Protein AF-A0AAC8UUX1-F1 (afdb_monomer_lite)

Sequence (222 aa):
MKQFNVQRTGADFVPLLPWSTDPHASVHALAAGGVDLLLLDEENDLMKIVPQRTLEDLMPRLESSVYGRLFDQVATLIPQASQELLADWYLAIDLAQTSHVNVVTTAANLVALAVLRLKGVPVTANKVQGVASQAQCWLLQAQLTEHQLFLPTGKELLRRLFTHLLDQHTAWDTYTPDHCSPHAGRLAQDVYALTCGNLMAVQLPAAWSLVRVAALENHLLR

Organism: NCBI:txid637971

Structure (mmCIF, N/CA/C/O backbone):
data_AF-A0AAC8UUX1-F1
#
_entry.id   AF-A0AAC8UUX1-F1
#
loop_
_atom_site.group_PDB
_atom_site.id
_atom_site.type_symbol
_atom_site.label_atom_id
_atom_site.label_alt_id
_atom_site.label_comp_id
_atom_site.label_asym_id
_atom_site.label_entity_id
_atom_site.label_seq_id
_atom_site.pdbx_PDB_ins_code
_atom_site.Cartn_x
_atom_site.Cartn_y
_atom_site.Cartn_z
_atom_site.occupancy
_atom_site.B_iso_or_equiv
_atom_site.auth_seq_id
_atom_site.auth_comp_id
_atom_site.auth_asym_id
_atom_site.auth_atom_id
_atom_site.pdbx_PDB_model_num
ATOM 1 N N . MET A 1 1 ? 1.260 -8.808 21.395 1.00 88.56 1 MET A N 1
ATOM 2 C CA . MET A 1 1 ? 0.174 -9.364 20.550 1.00 88.56 1 MET A CA 1
ATOM 3 C C . MET A 1 1 ? -0.757 -8.225 20.145 1.00 88.56 1 MET A C 1
ATOM 5 O O . MET A 1 1 ? -0.948 -7.323 20.952 1.00 88.56 1 MET A O 1
ATOM 9 N N . LYS A 1 2 ? -1.309 -8.232 18.921 1.00 92.69 2 LYS A N 1
ATOM 10 C CA . LYS A 1 2 ? -2.268 -7.207 18.465 1.00 92.69 2 LYS A CA 1
ATOM 11 C C . LYS A 1 2 ? -3.706 -7.687 18.658 1.00 92.69 2 LYS A C 1
ATOM 13 O O . LYS A 1 2 ? -4.003 -8.843 18.362 1.00 92.69 2 LYS A O 1
ATOM 18 N N . GLN A 1 3 ? -4.575 -6.799 19.126 1.00 95.12 3 GLN A N 1
ATOM 19 C CA . GLN A 1 3 ? -6.012 -7.012 19.250 1.00 95.12 3 GLN A CA 1
ATOM 20 C C . GLN A 1 3 ? -6.774 -5.834 18.631 1.00 95.12 3 GLN A C 1
ATOM 22 O O . GLN A 1 3 ? -6.316 -4.689 18.646 1.00 95.12 3 GLN A O 1
ATOM 27 N N . PHE A 1 4 ? -7.955 -6.124 18.098 1.00 95.56 4 PHE A N 1
ATOM 28 C CA . PHE A 1 4 ? -8.775 -5.207 17.322 1.00 95.56 4 PHE A CA 1
ATOM 29 C C . PHE A 1 4 ? -10.163 -5.075 17.935 1.00 95.56 4 PHE A C 1
ATOM 31 O O . PHE A 1 4 ? -10.734 -6.043 18.444 1.00 95.56 4 PHE A O 1
ATOM 38 N N . ASN A 1 5 ? -10.710 -3.871 17.841 1.00 96.94 5 ASN A N 1
ATOM 39 C CA . ASN A 1 5 ? -12.091 -3.553 18.167 1.00 96.94 5 ASN A CA 1
ATOM 40 C C . ASN A 1 5 ? -12.518 -2.325 17.349 1.00 96.94 5 ASN A C 1
ATOM 42 O O . ASN A 1 5 ? -11.722 -1.768 16.595 1.00 96.94 5 ASN A O 1
ATOM 46 N N . VAL A 1 6 ? -13.755 -1.868 17.497 1.00 97.44 6 VAL A N 1
ATOM 47 C CA . VAL A 1 6 ? -14.236 -0.630 16.881 1.00 97.44 6 VAL A CA 1
ATOM 48 C C . VAL A 1 6 ? -15.036 0.187 17.882 1.00 97.44 6 VAL A C 1
ATOM 50 O O . VAL A 1 6 ? -15.591 -0.351 18.838 1.00 97.44 6 VAL A O 1
ATOM 53 N N . GLN A 1 7 ? -15.131 1.486 17.640 1.00 97.25 7 GLN A N 1
ATOM 54 C CA . GLN A 1 7 ? -15.988 2.396 18.395 1.00 97.25 7 GLN A CA 1
ATOM 55 C C . GLN A 1 7 ? -16.778 3.299 17.458 1.00 97.25 7 GLN A C 1
ATOM 57 O O . GLN A 1 7 ? -16.394 3.456 16.306 1.00 97.25 7 GLN A O 1
ATOM 62 N N . ARG A 1 8 ? -17.836 3.960 17.939 1.00 97.06 8 ARG A N 1
ATOM 63 C CA . ARG A 1 8 ? -18.475 5.032 17.154 1.00 97.06 8 ARG A CA 1
ATOM 64 C C . ARG A 1 8 ? -17.468 6.146 16.880 1.00 97.06 8 ARG A C 1
ATOM 66 O O . ARG A 1 8 ? -16.701 6.503 17.774 1.00 97.06 8 ARG A O 1
ATOM 73 N N . THR A 1 9 ? -17.494 6.705 15.673 1.00 95.19 9 THR A N 1
ATOM 74 C CA . THR A 1 9 ? -16.575 7.788 15.312 1.00 95.19 9 THR A CA 1
ATOM 75 C C . THR A 1 9 ? -16.698 8.969 16.276 1.00 95.19 9 THR A C 1
ATOM 77 O O . THR A 1 9 ? -17.805 9.415 16.585 1.00 95.19 9 THR A O 1
ATOM 80 N N . GLY A 1 10 ? -15.554 9.459 16.762 1.00 92.75 10 GLY A N 1
ATOM 81 C CA . GLY A 1 10 ? -15.480 10.577 17.711 1.00 92.75 10 GLY A CA 1
ATOM 82 C C . GLY A 1 10 ? -15.811 10.230 19.169 1.00 92.75 10 GLY A C 1
ATOM 83 O O . GLY A 1 10 ? -15.858 11.132 20.003 1.00 92.75 10 GLY A O 1
ATOM 84 N N . ALA A 1 11 ? -16.040 8.954 19.493 1.00 94.62 11 ALA A N 1
ATOM 85 C CA . ALA A 1 11 ? -16.163 8.506 20.878 1.00 94.62 11 ALA A CA 1
ATOM 86 C C . ALA A 1 11 ? -14.799 8.471 21.594 1.00 94.62 11 ALA A C 1
ATOM 88 O O . ALA A 1 11 ? -13.743 8.396 20.961 1.00 94.62 11 ALA A O 1
ATOM 89 N N . ASP A 1 12 ? -14.836 8.483 22.927 1.00 92.06 12 ASP A N 1
ATOM 90 C CA . ASP A 1 12 ? -13.651 8.422 23.788 1.00 92.06 12 ASP A CA 1
ATOM 91 C C . ASP A 1 12 ? -13.424 6.990 24.298 1.00 92.06 12 ASP A C 1
ATOM 93 O O . ASP A 1 12 ? -13.831 6.632 25.401 1.00 92.06 12 ASP A O 1
ATOM 97 N N . PHE A 1 13 ? -12.853 6.139 23.441 1.00 91.88 13 PHE A N 1
ATOM 98 C CA . PHE A 1 13 ? -12.504 4.742 23.737 1.00 91.88 13 PHE A CA 1
ATOM 99 C C . PHE A 1 13 ? -13.669 3.892 24.272 1.00 91.88 13 PHE A C 1
ATOM 101 O O . PHE A 1 13 ? -13.581 3.269 25.329 1.00 91.88 13 PHE A O 1
ATOM 108 N N . VAL A 1 14 ? -14.762 3.810 23.507 1.00 95.38 14 VAL A N 1
ATOM 109 C CA . VAL A 1 14 ? -15.930 2.974 23.849 1.00 95.38 14 VAL A CA 1
ATOM 110 C C . VAL A 1 14 ? -16.035 1.792 22.878 1.00 95.38 14 VAL A C 1
ATOM 112 O O . VAL A 1 14 ? -16.592 1.958 21.788 1.00 95.38 14 VAL A O 1
ATOM 115 N N . PRO A 1 15 ? -15.517 0.599 23.233 1.00 96.00 15 PRO A N 1
ATOM 116 C CA . PRO A 1 15 ? -15.519 -0.547 22.334 1.00 96.00 15 PRO A CA 1
ATOM 117 C C . PRO A 1 15 ? -16.937 -1.082 22.100 1.00 96.00 15 PRO A C 1
ATOM 119 O O . PRO A 1 15 ? -17.740 -1.169 23.029 1.00 96.00 15 PRO A O 1
ATOM 122 N N . LEU A 1 16 ? -17.245 -1.452 20.857 1.00 96.38 16 LEU A N 1
ATOM 123 C CA . LEU A 1 16 ? -18.557 -1.974 20.448 1.00 96.38 16 LEU A CA 1
ATOM 124 C C . LEU A 1 16 ? -18.577 -3.496 20.286 1.00 96.38 16 LEU A C 1
ATOM 126 O O . LEU A 1 16 ? -19.648 -4.100 20.319 1.00 96.38 16 LEU A O 1
ATOM 130 N N . LEU A 1 17 ? -17.412 -4.108 20.087 1.00 94.62 17 LEU A N 1
ATOM 131 C CA . LEU A 1 17 ? -17.236 -5.549 19.934 1.00 94.62 17 LEU A CA 1
ATOM 132 C C . LEU A 1 17 ? -16.434 -6.105 21.126 1.00 94.62 17 LEU A C 1
ATOM 134 O O . LEU A 1 17 ? -15.915 -5.339 21.941 1.00 94.62 17 LEU A O 1
ATOM 138 N N . PRO A 1 18 ? -16.297 -7.430 21.270 1.00 94.62 18 PRO A N 1
ATOM 139 C CA . PRO A 1 18 ? -15.231 -8.014 22.075 1.00 94.62 18 PRO A CA 1
ATOM 140 C C . PRO A 1 18 ? -13.867 -7.734 21.432 1.00 94.62 18 PRO A C 1
ATOM 142 O O . PRO A 1 18 ? -13.738 -7.783 20.209 1.00 94.62 18 PRO A O 1
ATOM 145 N N . TRP A 1 19 ? -12.841 -7.472 22.244 1.00 95.56 19 TRP A N 1
ATOM 146 C CA . TRP A 1 19 ? -11.467 -7.434 21.742 1.00 95.56 19 TRP A CA 1
ATOM 147 C C . TRP A 1 19 ? -11.087 -8.796 21.158 1.00 95.56 19 TRP A C 1
ATOM 149 O O . TRP A 1 19 ? -11.358 -9.834 21.764 1.00 95.56 19 TRP A O 1
ATOM 159 N N . SER A 1 20 ? -10.480 -8.786 19.975 1.00 95.12 20 SER A N 1
ATOM 160 C CA . SER A 1 20 ? -10.173 -10.001 19.222 1.00 95.12 20 SER A CA 1
ATOM 161 C C . SER A 1 20 ? -8.822 -9.893 18.528 1.00 95.12 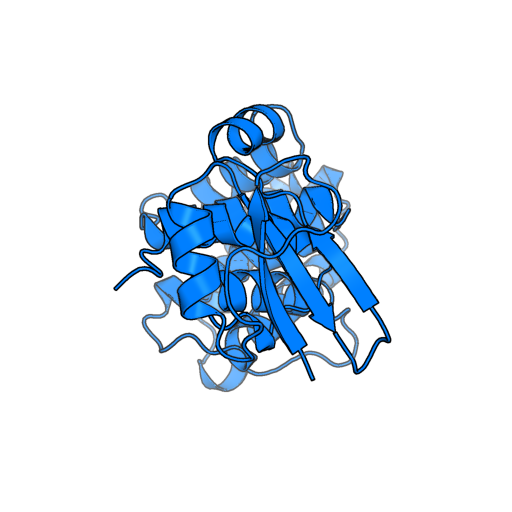20 SER A C 1
ATOM 163 O O . SER A 1 20 ? -8.473 -8.838 18.005 1.00 95.12 20 SER A O 1
ATOM 165 N N . THR A 1 21 ? -8.066 -10.987 18.483 1.00 93.50 21 THR A N 1
ATOM 166 C CA . THR A 1 21 ? -6.869 -11.111 17.632 1.00 93.50 21 THR A CA 1
ATOM 167 C C . THR A 1 21 ? -7.229 -11.378 16.170 1.00 93.50 21 THR A C 1
ATOM 169 O O . THR A 1 21 ? -6.412 -11.139 15.283 1.00 93.50 21 THR A O 1
ATOM 172 N N . ASP A 1 22 ? -8.455 -11.838 15.913 1.00 91.75 22 ASP A N 1
ATOM 173 C CA . ASP A 1 22 ? -9.044 -11.926 14.583 1.00 91.75 22 ASP A CA 1
ATOM 174 C C . ASP A 1 22 ? -9.650 -10.560 14.193 1.00 91.75 22 ASP A C 1
ATOM 176 O O . ASP A 1 22 ? -10.603 -10.108 14.848 1.00 91.75 22 ASP A O 1
ATOM 180 N N . PRO A 1 23 ? -9.127 -9.890 13.146 1.00 90.69 23 PRO A N 1
ATOM 181 C CA . PRO A 1 23 ? -9.614 -8.589 12.715 1.00 90.69 23 PRO A CA 1
ATOM 182 C C . PRO A 1 23 ? -10.951 -8.629 11.961 1.00 90.69 23 PRO A C 1
ATOM 184 O O . PRO A 1 23 ? -11.536 -7.562 11.774 1.00 90.69 23 PRO A O 1
ATOM 187 N N . HIS A 1 24 ? -11.452 -9.789 11.515 1.00 90.62 24 HIS A N 1
ATOM 188 C CA . HIS A 1 24 ? -12.565 -9.867 10.558 1.00 90.62 24 HIS A CA 1
ATOM 189 C C . HIS A 1 24 ? -13.835 -9.144 11.029 1.00 90.62 24 HIS A C 1
ATOM 191 O O . HIS A 1 24 ? -14.418 -8.363 10.273 1.00 90.62 24 HIS A O 1
ATOM 197 N N . ALA A 1 25 ? -14.237 -9.330 12.290 1.00 92.12 25 ALA A N 1
ATOM 198 C CA . ALA A 1 25 ? -15.417 -8.660 12.842 1.00 92.12 25 ALA A CA 1
ATOM 199 C C . ALA A 1 25 ? -15.263 -7.126 12.854 1.00 92.12 25 ALA A C 1
ATOM 201 O O . ALA A 1 25 ? -16.189 -6.397 12.493 1.00 92.12 25 ALA A O 1
ATOM 202 N N . SER A 1 26 ? -14.071 -6.639 13.212 1.00 94.12 26 SER A N 1
ATOM 203 C CA . SER A 1 26 ? -13.749 -5.211 13.200 1.00 94.12 26 SER A CA 1
ATOM 204 C C . SER A 1 26 ? -13.720 -4.662 11.774 1.00 94.12 26 SER A C 1
ATOM 206 O O . SER A 1 26 ? -14.327 -3.630 11.515 1.00 94.12 26 SER A O 1
ATOM 208 N N . VAL A 1 27 ? -13.100 -5.369 10.823 1.00 92.69 27 VAL A N 1
ATOM 209 C CA . VAL A 1 27 ? -13.067 -4.982 9.399 1.00 92.69 27 VAL A CA 1
ATOM 210 C C . VAL A 1 27 ? -14.478 -4.870 8.821 1.00 92.69 27 VAL A C 1
ATOM 212 O O . VAL A 1 27 ? -14.791 -3.875 8.168 1.00 92.69 27 VAL A O 1
ATOM 215 N N . HIS A 1 28 ? -15.351 -5.837 9.111 1.00 92.19 28 HIS A N 1
ATOM 216 C CA . HIS A 1 28 ? -16.743 -5.800 8.666 1.00 92.19 28 HIS A CA 1
ATOM 217 C C . HIS A 1 28 ? -17.491 -4.581 9.229 1.00 92.19 28 HIS A C 1
ATOM 219 O O . HIS A 1 28 ? -18.219 -3.901 8.505 1.00 92.19 28 HIS A O 1
ATOM 225 N N . ALA A 1 29 ? -17.288 -4.260 10.510 1.00 93.31 29 ALA A N 1
ATOM 226 C CA . ALA A 1 29 ? -17.879 -3.069 11.114 1.00 93.31 29 ALA A CA 1
ATOM 227 C C . ALA A 1 29 ? -17.332 -1.767 10.496 1.00 93.31 29 ALA A C 1
ATOM 229 O O . ALA A 1 29 ? -18.106 -0.854 10.215 1.00 93.31 29 ALA A O 1
ATOM 230 N N . LEU A 1 30 ? -16.025 -1.690 10.218 1.00 94.00 30 LEU A N 1
ATOM 231 C CA . LEU A 1 30 ? -15.405 -0.531 9.562 1.00 94.00 30 LEU A CA 1
ATOM 232 C C . LEU A 1 30 ? -15.956 -0.308 8.150 1.00 94.00 30 LEU A C 1
ATOM 234 O O . LEU A 1 30 ? -16.206 0.836 7.770 1.00 94.00 30 LEU A O 1
ATOM 238 N N . ALA A 1 31 ? -16.182 -1.381 7.388 1.00 91.56 31 ALA A N 1
ATOM 239 C CA . ALA A 1 31 ? -16.755 -1.301 6.047 1.00 91.56 31 ALA A CA 1
ATOM 240 C C . ALA A 1 31 ? -18.192 -0.749 6.050 1.00 91.56 31 ALA A C 1
ATOM 242 O O . ALA A 1 31 ? -18.548 0.022 5.160 1.00 91.56 31 ALA A O 1
ATOM 243 N N . ALA A 1 32 ? -18.991 -1.074 7.074 1.00 90.50 32 ALA A N 1
ATOM 244 C CA . ALA A 1 32 ? -20.333 -0.511 7.254 1.00 90.50 32 ALA A CA 1
ATOM 245 C C . ALA A 1 32 ? -20.319 1.005 7.553 1.00 90.50 32 ALA A C 1
ATOM 247 O O . ALA A 1 32 ? -21.300 1.698 7.282 1.00 90.50 32 ALA A O 1
ATOM 248 N N . GLY A 1 33 ? -19.197 1.533 8.053 1.00 91.50 33 GLY A N 1
ATOM 249 C CA . GLY A 1 33 ? -18.975 2.958 8.292 1.00 91.50 33 GLY A CA 1
ATOM 250 C C . GLY A 1 33 ? -19.484 3.468 9.646 1.00 91.50 33 GLY A C 1
ATOM 251 O O . GLY A 1 33 ? -20.109 2.754 10.425 1.00 91.50 33 GLY A O 1
ATOM 252 N N . GLY A 1 34 ? -19.175 4.738 9.944 1.00 92.88 34 GLY A N 1
ATOM 253 C CA . GLY A 1 34 ? -19.571 5.410 11.194 1.00 92.88 34 GLY A CA 1
ATOM 254 C C . GLY A 1 34 ? -18.812 4.955 12.448 1.00 92.88 34 GLY A C 1
ATOM 255 O O . GLY A 1 34 ? -19.234 5.261 13.568 1.00 92.88 34 GLY A O 1
ATOM 256 N N . VAL A 1 35 ? -17.716 4.216 12.265 1.00 96.31 35 VAL A N 1
ATOM 257 C CA . VAL A 1 35 ? -16.881 3.690 13.344 1.00 96.31 35 VAL A CA 1
ATOM 258 C C . VAL A 1 35 ? -15.393 3.933 13.089 1.00 96.31 35 VAL A C 1
ATOM 260 O O . VAL A 1 35 ? -14.945 3.958 11.941 1.00 96.31 35 VAL A O 1
ATOM 263 N N . ASP A 1 36 ? -14.631 4.068 14.173 1.00 97.06 36 ASP A N 1
ATOM 264 C CA . ASP A 1 36 ? -13.169 4.125 14.175 1.00 97.06 36 ASP A CA 1
ATOM 265 C C . ASP A 1 36 ? -12.594 2.787 14.652 1.00 97.06 36 ASP A C 1
ATOM 267 O O . ASP A 1 36 ? -13.204 2.091 15.470 1.00 97.06 36 ASP A O 1
ATOM 271 N N . LEU A 1 37 ? -11.401 2.438 14.170 1.00 96.94 37 LEU A N 1
ATOM 272 C CA . LEU A 1 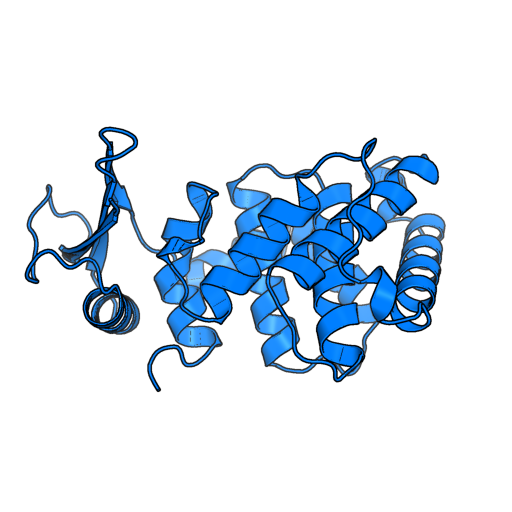37 ? -10.686 1.247 14.625 1.00 96.94 37 LEU A CA 1
ATOM 273 C C . LEU A 1 37 ? -10.080 1.523 16.003 1.00 96.94 37 LEU A C 1
ATOM 275 O O . LEU A 1 37 ? -9.411 2.532 16.204 1.00 96.94 37 LEU A O 1
ATOM 279 N N . LEU A 1 38 ? -10.249 0.596 16.933 1.00 96.94 38 LEU A N 1
ATOM 280 C CA . LEU A 1 38 ? -9.464 0.536 18.156 1.00 96.94 38 LEU A CA 1
ATOM 281 C C . LEU A 1 38 ? -8.372 -0.516 17.970 1.00 96.94 38 LEU A C 1
ATOM 283 O O . LEU A 1 38 ? -8.660 -1.671 17.649 1.00 96.94 38 LEU A O 1
ATOM 287 N N . LEU A 1 39 ? -7.121 -0.109 18.168 1.00 95.56 39 LEU A N 1
ATOM 288 C CA . LEU A 1 39 ? -5.968 -1.000 18.118 1.00 95.56 39 LEU A CA 1
ATOM 289 C C . LEU A 1 39 ? -5.335 -1.082 19.501 1.00 95.56 39 LEU A C 1
ATOM 291 O O . LEU A 1 39 ? -4.950 -0.055 20.064 1.00 95.56 39 LEU A O 1
ATOM 295 N N . LEU A 1 40 ? -5.184 -2.306 19.992 1.00 94.62 40 LEU A N 1
ATOM 296 C CA . LEU A 1 40 ? -4.311 -2.641 21.105 1.00 94.62 40 LEU A CA 1
ATOM 297 C C . LEU A 1 40 ? -3.117 -3.411 20.542 1.00 94.62 40 LEU A C 1
ATOM 299 O O . LEU A 1 40 ? -3.288 -4.450 19.912 1.00 94.62 40 LEU A O 1
ATOM 303 N N . ASP A 1 41 ? -1.916 -2.906 20.762 1.00 91.94 41 ASP A N 1
ATOM 304 C CA . ASP A 1 41 ? -0.662 -3.559 20.421 1.00 91.94 41 ASP A CA 1
ATOM 305 C C . ASP A 1 41 ? 0.184 -3.685 21.688 1.00 91.94 41 ASP A C 1
ATOM 307 O O . ASP A 1 41 ? 0.893 -2.764 22.086 1.00 91.94 41 ASP A O 1
ATOM 311 N N . GLU A 1 42 ? 0.077 -4.844 22.336 1.00 89.81 42 GLU A N 1
ATOM 312 C CA . GLU A 1 42 ? 0.759 -5.125 23.604 1.00 89.81 42 GLU A CA 1
ATOM 313 C C . GLU A 1 42 ? 2.284 -5.173 23.455 1.00 89.81 42 GLU A C 1
ATOM 315 O O . GLU A 1 42 ? 2.998 -4.966 24.427 1.00 89.81 42 GLU A O 1
ATOM 320 N N . GLU A 1 43 ? 2.798 -5.477 22.258 1.00 89.06 43 GLU A N 1
ATOM 321 C CA . GLU A 1 43 ? 4.248 -5.557 22.040 1.00 89.06 43 GLU A CA 1
ATOM 322 C C . GLU A 1 43 ? 4.894 -4.170 22.113 1.00 89.06 43 GLU A C 1
ATOM 324 O O . GLU A 1 43 ? 6.012 -4.024 22.601 1.00 89.06 43 GLU A O 1
ATOM 329 N N . ASN A 1 44 ? 4.152 -3.153 21.677 1.00 85.94 44 ASN A N 1
ATOM 330 C CA . ASN A 1 44 ? 4.584 -1.761 21.659 1.00 85.94 44 ASN A CA 1
ATOM 331 C C . ASN A 1 44 ? 3.943 -0.916 22.774 1.00 85.94 44 ASN A C 1
ATOM 333 O O . ASN A 1 44 ? 4.052 0.307 22.724 1.00 85.94 44 ASN A O 1
ATOM 337 N N . ASP A 1 45 ? 3.256 -1.551 23.736 1.00 89.00 45 ASP A N 1
ATOM 338 C CA . ASP A 1 45 ? 2.475 -0.898 24.801 1.00 89.00 45 ASP A CA 1
ATOM 339 C C . ASP A 1 45 ? 1.568 0.234 24.272 1.00 89.00 45 ASP A C 1
ATOM 341 O O . ASP A 1 45 ? 1.513 1.348 24.794 1.00 89.00 45 ASP A O 1
ATOM 345 N N . LEU A 1 46 ? 0.891 -0.032 23.151 1.00 89.88 46 LEU A N 1
ATOM 346 C CA . LEU A 1 46 ? 0.131 0.966 22.408 1.00 89.88 46 LEU A CA 1
ATOM 347 C C . LEU A 1 46 ? -1.358 0.632 22.430 1.00 89.88 46 LEU A C 1
ATOM 349 O O . LEU A 1 46 ? -1.784 -0.403 21.927 1.00 89.88 46 LEU A O 1
ATOM 353 N N . MET A 1 47 ? -2.171 1.571 22.904 1.00 93.12 47 MET A N 1
ATOM 354 C CA . MET A 1 47 ? -3.618 1.557 22.714 1.00 93.12 47 MET A CA 1
ATOM 355 C C . MET A 1 47 ? -4.031 2.849 22.012 1.00 93.12 47 MET A C 1
ATOM 357 O O . MET A 1 47 ? -3.755 3.942 22.504 1.00 93.12 47 MET A O 1
ATOM 361 N N . LYS A 1 48 ? -4.659 2.746 20.837 1.00 94.94 48 LYS A N 1
ATOM 362 C CA . LYS A 1 48 ? -5.024 3.920 20.031 1.00 94.94 48 LYS A CA 1
ATOM 363 C C . LYS A 1 48 ? -6.393 3.795 19.372 1.00 94.94 48 LYS A C 1
ATOM 365 O O . LYS A 1 48 ? -6.773 2.727 18.892 1.00 94.94 48 LYS A O 1
ATOM 370 N N . ILE A 1 49 ? -7.075 4.933 19.275 1.00 96.56 49 ILE A N 1
ATOM 371 C CA . ILE A 1 49 ? -8.155 5.149 18.314 1.00 96.56 49 ILE A CA 1
ATOM 372 C C . ILE A 1 49 ? -7.504 5.487 16.974 1.00 96.56 49 ILE A C 1
ATOM 374 O O . ILE A 1 49 ? -6.633 6.355 16.891 1.00 96.56 49 ILE A O 1
ATOM 378 N N . VAL A 1 50 ? -7.924 4.804 15.918 1.00 95.62 50 VAL A N 1
ATOM 379 C CA . VAL A 1 50 ? -7.482 5.030 14.547 1.00 95.62 50 VAL A CA 1
ATOM 380 C C . VAL A 1 50 ? -8.690 5.434 13.704 1.00 95.62 50 VAL A C 1
ATOM 382 O O . VAL A 1 50 ? -9.428 4.560 13.225 1.00 95.62 50 VAL A O 1
ATOM 385 N N . PRO A 1 51 ? -8.884 6.748 13.489 1.00 94.94 51 PRO A N 1
ATOM 386 C CA . PRO A 1 51 ? -9.900 7.244 12.575 1.00 94.94 51 PRO A CA 1
ATOM 387 C C . PRO A 1 51 ? -9.731 6.625 11.190 1.00 94.94 51 PRO A C 1
ATOM 389 O O . PRO A 1 51 ? -8.611 6.529 10.675 1.00 94.94 51 PRO A O 1
ATOM 392 N N . GLN A 1 52 ? -10.840 6.190 10.600 1.00 93.69 52 GLN A N 1
ATOM 393 C CA . GLN A 1 52 ? -10.828 5.586 9.271 1.00 93.69 52 GLN A CA 1
ATOM 394 C C . GLN A 1 52 ? -11.048 6.634 8.189 1.00 93.69 52 GLN A C 1
ATOM 396 O O . GLN A 1 52 ? -11.928 7.486 8.301 1.00 93.69 52 GLN A O 1
ATOM 401 N N . ARG A 1 53 ? -10.267 6.535 7.115 1.00 90.44 53 ARG A N 1
ATOM 402 C CA . ARG A 1 53 ? -10.463 7.342 5.911 1.00 90.44 53 ARG A CA 1
ATOM 403 C C . ARG A 1 53 ? -11.639 6.817 5.094 1.00 90.44 53 ARG A C 1
ATOM 405 O O . ARG A 1 53 ? -11.946 5.622 5.113 1.00 90.44 53 ARG A O 1
ATOM 412 N N . THR A 1 54 ? -12.287 7.725 4.377 1.00 87.00 54 THR A N 1
ATOM 413 C CA . THR A 1 54 ? -13.295 7.413 3.359 1.00 87.00 54 THR A CA 1
ATOM 414 C C . THR A 1 54 ? -12.694 7.558 1.965 1.00 87.00 54 THR A C 1
ATOM 416 O O . THR A 1 54 ? -11.706 8.269 1.805 1.00 87.00 54 THR A O 1
ATOM 419 N N . LEU A 1 55 ? -13.274 6.907 0.953 1.00 81.38 55 LEU A N 1
ATOM 420 C CA . LEU A 1 55 ? -12.828 7.077 -0.437 1.00 81.38 55 LEU A CA 1
ATOM 421 C C . LEU A 1 55 ? -12.971 8.538 -0.889 1.00 81.38 55 LEU A C 1
ATOM 423 O O . LEU A 1 55 ? -12.100 9.073 -1.577 1.00 81.38 55 LEU A O 1
ATOM 427 N N . GLU A 1 56 ? -14.026 9.200 -0.420 1.00 82.81 56 GLU A N 1
ATOM 428 C CA . GLU A 1 56 ? -14.327 10.606 -0.663 1.00 82.81 56 GLU A CA 1
ATOM 429 C C . GLU A 1 56 ? -13.246 11.544 -0.100 1.00 82.81 56 GLU A C 1
ATOM 431 O O . GLU A 1 56 ? -12.953 12.571 -0.710 1.00 82.81 56 GLU A O 1
ATOM 436 N N . ASP A 1 57 ? -12.601 11.181 1.016 1.00 81.31 57 ASP A N 1
ATOM 437 C CA . ASP A 1 57 ? -11.471 11.941 1.571 1.00 81.31 57 ASP A CA 1
ATOM 438 C C . ASP A 1 57 ? -10.182 11.763 0.757 1.00 81.31 57 ASP A C 1
ATOM 440 O O . ASP A 1 57 ? -9.290 12.620 0.797 1.00 81.31 57 ASP A O 1
ATOM 444 N N . LEU A 1 58 ? -10.037 10.626 0.070 1.00 76.31 58 LEU A N 1
ATOM 445 C CA . LEU A 1 58 ? -8.799 10.260 -0.614 1.00 76.31 58 LEU A CA 1
ATOM 446 C C . LEU A 1 58 ? -8.676 10.926 -1.982 1.00 76.31 58 LEU A C 1
ATOM 448 O O . LEU A 1 58 ? -7.622 11.481 -2.293 1.00 76.31 58 LEU A O 1
ATOM 452 N N . MET A 1 59 ? -9.742 10.914 -2.785 1.00 73.31 59 MET A N 1
ATOM 453 C CA . MET A 1 59 ? -9.681 11.392 -4.172 1.00 73.31 59 MET A CA 1
ATOM 454 C C . MET A 1 59 ? -9.197 12.850 -4.307 1.00 73.31 59 MET A C 1
ATOM 456 O O . MET A 1 59 ? -8.225 13.078 -5.034 1.00 73.31 59 MET A O 1
ATOM 460 N N . PRO A 1 60 ? -9.741 13.839 -3.565 1.00 76.62 60 PRO A N 1
ATOM 461 C CA . PRO A 1 60 ? -9.331 15.238 -3.722 1.00 76.62 60 PRO A CA 1
ATOM 462 C C . PRO A 1 60 ? -7.865 15.490 -3.336 1.00 76.62 60 PRO A C 1
ATOM 464 O O . PRO A 1 60 ? -7.229 16.422 -3.830 1.00 76.62 60 PRO A O 1
ATOM 467 N N . ARG A 1 61 ? -7.300 14.660 -2.446 1.00 74.94 61 ARG A N 1
ATOM 468 C CA . ARG A 1 61 ? -5.900 14.777 -2.002 1.00 74.94 61 ARG A CA 1
ATOM 469 C C . ARG A 1 61 ? -4.912 14.332 -3.073 1.00 74.94 61 ARG A C 1
ATOM 471 O O . ARG A 1 61 ? -3.753 14.752 -3.033 1.00 74.94 61 ARG A O 1
ATOM 478 N N . LEU A 1 62 ? -5.357 13.496 -4.006 1.00 74.94 62 LEU A N 1
ATOM 479 C CA . LEU A 1 62 ? -4.532 12.949 -5.072 1.00 74.94 62 LEU A CA 1
ATOM 480 C C . LEU A 1 62 ? -4.541 13.841 -6.313 1.00 74.94 62 LEU A C 1
ATOM 482 O O . LEU A 1 62 ? -3.474 14.075 -6.873 1.00 74.94 62 LEU A O 1
ATOM 486 N N . GLU A 1 63 ? -5.689 14.412 -6.686 1.00 75.62 63 GLU A N 1
ATOM 487 C CA . GLU A 1 63 ? -5.875 15.168 -7.940 1.00 75.62 63 GLU A CA 1
ATOM 488 C C . GLU A 1 63 ? -4.863 16.307 -8.168 1.00 75.62 63 GLU A C 1
ATOM 490 O O . GLU A 1 63 ? -4.491 16.590 -9.305 1.00 75.62 63 GLU A O 1
ATOM 495 N N . SER A 1 64 ? -4.374 16.951 -7.104 1.00 75.31 64 SER A N 1
ATOM 496 C CA . SER A 1 64 ? -3.412 18.063 -7.199 1.00 75.31 64 SER A CA 1
ATOM 497 C C . SER A 1 64 ? -2.030 17.759 -6.610 1.00 75.31 64 SER A C 1
ATOM 499 O O . SER A 1 64 ? -1.176 18.649 -6.540 1.00 75.31 64 SER A O 1
ATOM 501 N N . SER A 1 65 ? -1.769 16.516 -6.193 1.00 87.50 65 SER A N 1
ATOM 502 C CA . SER A 1 65 ? -0.512 16.158 -5.534 1.00 87.50 65 SER A CA 1
ATOM 503 C C . SER A 1 65 ? 0.543 15.610 -6.495 1.00 87.50 65 SER A C 1
ATOM 505 O O . SER A 1 65 ? 0.270 15.117 -7.592 1.00 87.50 65 SER A O 1
ATOM 507 N N . VAL A 1 66 ? 1.801 15.659 -6.048 1.00 90.75 66 VAL A N 1
ATOM 508 C CA . VAL A 1 66 ? 2.926 15.016 -6.744 1.00 90.75 66 VAL A CA 1
ATOM 509 C C . VAL A 1 66 ? 2.720 13.500 -6.885 1.00 90.75 66 VAL A C 1
ATOM 511 O O . VAL A 1 66 ? 3.162 12.912 -7.870 1.00 90.75 66 VAL A O 1
ATOM 514 N N . TYR A 1 67 ? 1.994 12.885 -5.946 1.00 91.44 67 TYR A N 1
ATOM 515 C CA . TYR A 1 67 ? 1.662 11.463 -5.956 1.00 91.44 67 TYR A CA 1
ATOM 516 C C . TYR A 1 67 ? 0.573 11.131 -6.983 1.00 91.44 67 TYR A C 1
ATOM 518 O O . TYR A 1 67 ? 0.713 10.130 -7.677 1.00 91.44 67 TYR A O 1
ATOM 526 N N . GLY A 1 68 ? -0.441 11.987 -7.164 1.00 89.50 68 GLY A N 1
ATOM 527 C CA . GLY A 1 68 ? -1.425 11.831 -8.246 1.00 89.50 68 GLY A CA 1
ATOM 528 C C . GLY A 1 68 ? -0.785 11.944 -9.629 1.00 89.50 68 GLY A C 1
ATOM 529 O O . GLY A 1 68 ? -0.969 11.081 -10.480 1.00 89.50 68 GLY A O 1
ATOM 530 N N . ARG A 1 69 ? 0.107 12.925 -9.821 1.00 90.94 69 ARG A N 1
ATOM 531 C CA . ARG A 1 69 ? 0.895 13.027 -11.063 1.00 90.94 69 ARG A CA 1
ATOM 532 C C . ARG A 1 69 ? 1.768 11.798 -11.319 1.00 90.94 69 ARG A C 1
ATOM 534 O O . ARG A 1 69 ? 1.985 11.428 -12.474 1.00 90.94 69 ARG A O 1
ATOM 541 N N . LEU A 1 70 ? 2.322 11.201 -10.262 1.00 92.44 70 LEU A N 1
ATOM 542 C CA . LEU A 1 70 ? 3.108 9.974 -10.370 1.00 92.44 70 LEU A CA 1
ATOM 543 C C . LEU A 1 70 ? 2.213 8.787 -10.741 1.00 92.44 70 LEU A C 1
ATOM 545 O O . LEU A 1 70 ? 2.596 8.008 -11.610 1.00 92.44 70 LEU A O 1
ATOM 549 N N . PHE A 1 71 ? 1.036 8.678 -10.121 1.00 90.94 71 PHE A N 1
ATOM 550 C CA . PHE A 1 71 ? 0.031 7.673 -10.450 1.00 90.94 71 PHE A CA 1
ATOM 551 C C . PHE A 1 71 ? -0.337 7.733 -11.933 1.00 90.94 71 PHE A C 1
ATOM 553 O O . PHE A 1 71 ? -0.156 6.737 -12.626 1.00 90.94 71 PHE A O 1
ATOM 560 N N . ASP A 1 72 ? -0.720 8.905 -12.449 1.00 90.06 72 ASP A N 1
ATOM 561 C CA . ASP A 1 72 ? -1.065 9.077 -13.867 1.00 90.06 72 ASP A CA 1
ATOM 562 C C . ASP A 1 72 ? 0.086 8.642 -14.779 1.00 90.06 72 ASP A C 1
ATOM 564 O O . ASP A 1 72 ? -0.102 7.953 -15.784 1.00 90.06 72 ASP A O 1
ATOM 568 N N . GLN A 1 73 ? 1.315 9.014 -14.412 1.00 91.06 73 GLN A N 1
ATOM 569 C CA . GLN A 1 73 ? 2.504 8.652 -15.166 1.00 91.06 73 GLN A CA 1
ATOM 570 C C . GLN A 1 73 ? 2.741 7.138 -15.196 1.00 91.06 73 GLN A C 1
ATOM 572 O O . GLN A 1 73 ? 3.015 6.600 -16.270 1.00 91.06 73 GLN A O 1
ATOM 577 N N . VAL A 1 74 ? 2.647 6.448 -14.058 1.00 90.31 74 VAL A N 1
ATOM 578 C CA . VAL A 1 74 ? 2.821 4.988 -13.997 1.00 90.31 74 VAL A CA 1
ATOM 579 C C . VAL A 1 74 ? 1.655 4.277 -14.688 1.00 90.31 74 VAL A C 1
ATOM 581 O O . VAL A 1 74 ? 1.889 3.327 -15.432 1.00 90.31 74 VAL A O 1
ATOM 584 N N . ALA A 1 75 ? 0.429 4.785 -14.557 1.00 88.75 75 ALA A N 1
ATOM 585 C CA . ALA A 1 75 ? -0.745 4.263 -15.248 1.00 88.75 75 ALA A CA 1
ATOM 586 C C . ALA A 1 75 ? -0.586 4.304 -16.775 1.00 88.75 75 ALA A C 1
ATOM 588 O O . ALA A 1 75 ? -0.981 3.363 -17.459 1.00 88.75 75 ALA A O 1
ATOM 589 N N . THR A 1 76 ? 0.095 5.316 -17.332 1.00 88.81 76 THR A N 1
ATOM 590 C CA . THR A 1 76 ? 0.388 5.341 -18.780 1.00 88.81 76 THR A CA 1
ATOM 591 C C . THR A 1 76 ? 1.311 4.214 -19.256 1.00 88.81 76 THR A C 1
ATOM 593 O O . THR A 1 76 ? 1.336 3.914 -20.449 1.00 88.81 76 THR A O 1
ATOM 596 N N . LEU A 1 77 ? 2.068 3.577 -18.354 1.00 84.38 77 LEU A N 1
ATOM 597 C CA . LEU A 1 77 ? 2.894 2.412 -18.683 1.00 84.38 77 LEU A CA 1
ATOM 598 C C . LEU A 1 77 ? 2.050 1.137 -18.820 1.00 84.38 77 LEU A C 1
ATOM 600 O O . LEU A 1 77 ? 2.502 0.181 -19.445 1.00 84.38 77 LEU A O 1
ATOM 604 N N . ILE A 1 78 ? 0.839 1.124 -18.248 1.00 85.44 78 ILE A N 1
ATOM 605 C CA . ILE A 1 78 ? -0.046 -0.044 -18.166 1.00 85.44 78 ILE A CA 1
ATOM 606 C C . ILE A 1 78 ? -1.473 0.395 -18.526 1.00 85.44 78 ILE A C 1
ATOM 608 O O . ILE A 1 78 ? -2.340 0.517 -17.660 1.00 85.44 78 ILE A O 1
ATOM 612 N N . PRO A 1 79 ? -1.752 0.623 -19.820 1.00 74.88 79 PRO A N 1
ATOM 613 C CA . PRO A 1 79 ? -3.038 1.159 -20.270 1.00 74.88 79 PRO A CA 1
ATOM 614 C C . PRO A 1 79 ? -4.230 0.213 -20.038 1.00 74.88 79 PRO A C 1
ATOM 616 O O . PRO A 1 79 ? -5.372 0.617 -20.225 1.00 74.88 79 PRO A O 1
ATOM 619 N N . GLN A 1 80 ? -3.979 -1.040 -19.648 1.00 82.44 80 GLN A 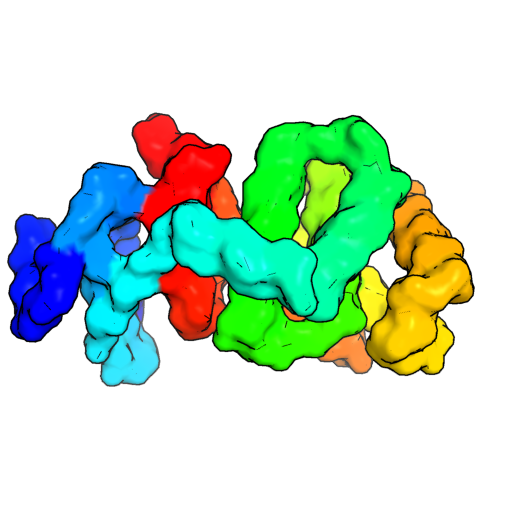N 1
ATOM 620 C CA . GLN A 1 80 ? -4.992 -2.060 -19.358 1.00 82.44 80 GLN A CA 1
ATOM 621 C C . GLN A 1 80 ? -4.908 -2.544 -17.901 1.00 82.44 80 GLN A C 1
ATOM 623 O O . GLN A 1 80 ? -5.088 -3.730 -17.626 1.00 82.44 80 GLN A O 1
ATOM 628 N N . ALA A 1 81 ? -4.577 -1.648 -16.965 1.00 85.75 81 ALA A N 1
ATOM 629 C CA . ALA A 1 81 ? -4.559 -1.977 -15.543 1.00 85.75 81 ALA A CA 1
ATOM 630 C C . ALA A 1 81 ? -5.928 -2.526 -15.098 1.00 85.75 81 ALA A C 1
ATOM 632 O O . ALA A 1 81 ? -6.972 -1.946 -15.403 1.00 85.75 81 ALA A O 1
ATOM 633 N N . SER A 1 82 ? -5.923 -3.658 -14.391 1.00 88.19 82 SER A N 1
ATOM 634 C CA . SER A 1 82 ? -7.140 -4.218 -13.803 1.00 88.19 82 SER A CA 1
ATOM 635 C C . SER A 1 82 ? -7.655 -3.323 -12.674 1.00 88.19 82 SER A C 1
ATOM 637 O O . SER A 1 82 ? -6.894 -2.560 -12.077 1.00 88.19 82 SER A O 1
ATOM 639 N N . GLN A 1 83 ? -8.939 -3.452 -12.332 1.00 84.94 83 GLN A N 1
ATOM 640 C CA . GLN A 1 83 ? -9.520 -2.730 -11.197 1.00 84.94 83 GLN A CA 1
ATOM 641 C C . GLN A 1 83 ? -8.780 -3.036 -9.883 1.00 84.94 83 GLN A C 1
ATOM 643 O O . GLN A 1 83 ? -8.518 -2.125 -9.108 1.00 84.94 83 GLN A O 1
ATOM 648 N N . GLU A 1 84 ? -8.361 -4.288 -9.678 1.00 86.38 84 GLU A N 1
ATOM 649 C CA . GLU A 1 84 ? -7.555 -4.698 -8.518 1.00 86.38 84 GLU A CA 1
ATOM 650 C C . GLU A 1 84 ? -6.206 -3.965 -8.456 1.00 86.38 84 GLU A C 1
ATOM 652 O O . GLU A 1 84 ? -5.795 -3.503 -7.397 1.00 86.38 84 GLU A O 1
ATOM 657 N N . LEU A 1 85 ? -5.516 -3.814 -9.594 1.00 89.56 85 LEU A N 1
ATOM 658 C CA . LEU A 1 85 ? -4.247 -3.086 -9.635 1.00 89.56 85 LEU A CA 1
ATOM 659 C C . LEU A 1 85 ? -4.450 -1.588 -9.364 1.00 89.56 85 LEU A C 1
ATOM 661 O O . LEU A 1 85 ? -3.631 -0.971 -8.686 1.00 89.56 85 LEU A O 1
ATOM 665 N N . LEU A 1 86 ? -5.537 -1.002 -9.873 1.00 88.00 86 LEU A N 1
ATOM 666 C CA . LEU A 1 86 ? -5.878 0.390 -9.580 1.00 88.00 86 LEU A CA 1
ATOM 667 C C . LEU A 1 86 ? -6.154 0.584 -8.082 1.00 88.00 86 LEU A C 1
ATOM 669 O O . LEU A 1 86 ? -5.628 1.530 -7.500 1.00 88.00 86 LEU A O 1
ATOM 673 N N . ALA A 1 87 ? -6.890 -0.330 -7.445 1.00 86.31 87 ALA A N 1
ATOM 674 C CA . ALA A 1 87 ? -7.128 -0.320 -6.001 1.00 86.31 87 ALA A CA 1
ATOM 675 C C . ALA A 1 87 ? -5.821 -0.412 -5.190 1.00 86.31 87 ALA A C 1
ATOM 677 O O . ALA A 1 87 ? -5.597 0.401 -4.287 1.00 86.31 87 ALA A O 1
ATOM 678 N N . ASP A 1 88 ? -4.926 -1.343 -5.547 1.00 89.94 88 ASP A N 1
ATOM 679 C CA . ASP A 1 88 ? -3.593 -1.466 -4.939 1.00 89.94 88 ASP A CA 1
ATOM 680 C C . ASP A 1 88 ? -2.819 -0.138 -5.045 1.00 89.94 88 ASP A C 1
ATOM 682 O O . ASP A 1 88 ? -2.211 0.331 -4.079 1.00 89.94 88 ASP A O 1
ATOM 686 N N . TRP A 1 89 ? -2.858 0.504 -6.214 1.00 91.00 89 TRP A N 1
ATOM 687 C CA . TRP A 1 89 ? -2.182 1.775 -6.451 1.00 91.00 89 TRP A CA 1
ATOM 688 C C . TRP A 1 89 ? -2.790 2.948 -5.684 1.00 91.00 89 TRP A C 1
ATOM 690 O O . TRP A 1 89 ? -2.024 3.757 -5.163 1.00 91.00 89 TRP A O 1
ATOM 700 N N . TYR A 1 90 ? -4.119 3.041 -5.569 1.00 88.31 90 TYR A N 1
ATOM 701 C CA . TYR A 1 90 ? -4.779 4.078 -4.768 1.00 88.31 90 TYR A CA 1
ATOM 702 C C . TYR A 1 90 ? -4.394 3.982 -3.288 1.00 88.31 90 TYR A C 1
ATOM 704 O O . TYR A 1 90 ? -4.075 4.995 -2.658 1.00 88.31 90 TYR A O 1
ATOM 712 N N . LEU A 1 91 ? -4.341 2.763 -2.747 1.00 90.25 91 LEU A N 1
ATOM 713 C CA . LEU A 1 91 ? -3.854 2.524 -1.389 1.00 90.25 91 LEU A CA 1
ATOM 714 C C . LEU A 1 91 ? -2.375 2.905 -1.250 1.00 90.25 91 LEU A C 1
ATOM 716 O O . LEU A 1 91 ? -1.997 3.552 -0.275 1.00 90.25 91 LEU A O 1
ATOM 720 N N . ALA A 1 92 ? -1.543 2.546 -2.231 1.00 92.69 92 ALA A N 1
ATOM 721 C CA . ALA A 1 92 ? -0.116 2.847 -2.217 1.00 92.69 92 ALA A CA 1
ATOM 722 C C . ALA A 1 92 ? 0.184 4.350 -2.191 1.00 92.69 92 ALA A C 1
ATOM 724 O O . ALA A 1 92 ? 1.022 4.792 -1.402 1.00 92.69 92 ALA A O 1
ATOM 725 N N . ILE A 1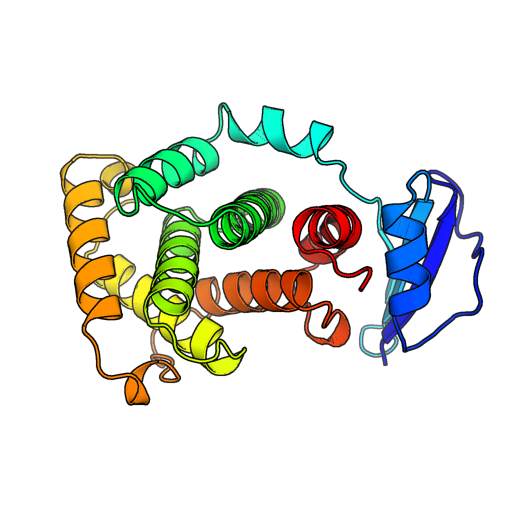 93 ? -0.485 5.141 -3.034 1.00 91.94 93 ILE A N 1
ATOM 726 C CA . ILE A 1 93 ? -0.245 6.587 -3.111 1.00 91.94 93 ILE A CA 1
ATOM 727 C C . ILE A 1 93 ? -0.748 7.327 -1.875 1.00 91.94 93 ILE A C 1
ATOM 729 O O . ILE A 1 93 ? -0.038 8.210 -1.389 1.00 91.94 93 ILE A O 1
ATOM 733 N N . ASP A 1 94 ? -1.902 6.954 -1.313 1.00 89.62 94 ASP A N 1
ATOM 734 C CA . ASP A 1 94 ? -2.353 7.594 -0.076 1.00 89.62 94 ASP A CA 1
ATOM 735 C C . ASP A 1 94 ? -1.474 7.195 1.114 1.00 89.62 94 ASP A C 1
ATOM 737 O O . ASP A 1 94 ? -1.070 8.052 1.908 1.00 89.62 94 ASP A O 1
ATOM 741 N N . LEU A 1 95 ? -1.082 5.921 1.203 1.00 92.12 95 LEU A N 1
ATOM 742 C CA . LEU A 1 95 ? -0.168 5.464 2.243 1.00 92.12 95 LEU A CA 1
ATOM 743 C C . LEU A 1 95 ? 1.196 6.156 2.142 1.00 92.12 95 LEU A C 1
ATOM 745 O O . LEU A 1 95 ? 1.759 6.565 3.161 1.00 92.12 95 LEU A O 1
ATOM 749 N N . ALA A 1 96 ? 1.711 6.343 0.926 1.00 92.62 96 ALA A N 1
ATOM 750 C CA . ALA A 1 96 ? 2.939 7.086 0.694 1.00 92.62 96 ALA A CA 1
ATOM 751 C C . ALA A 1 96 ? 2.809 8.551 1.128 1.00 92.62 96 ALA A C 1
ATOM 753 O O . ALA A 1 96 ? 3.672 9.056 1.846 1.00 92.62 96 ALA A O 1
ATOM 754 N N . GLN A 1 97 ? 1.720 9.221 0.747 1.00 90.38 97 GLN A N 1
ATOM 755 C CA . GLN A 1 97 ? 1.482 10.622 1.082 1.00 90.38 97 GLN A CA 1
ATOM 756 C C . GLN A 1 97 ? 1.317 10.837 2.593 1.00 90.38 97 GLN A C 1
ATOM 758 O O . GLN A 1 97 ? 1.898 11.766 3.153 1.00 90.38 97 GLN A O 1
ATOM 763 N N . THR A 1 98 ? 0.539 9.987 3.263 1.00 88.62 98 THR A N 1
ATOM 764 C CA . THR A 1 98 ? 0.291 10.060 4.715 1.00 88.62 98 THR A CA 1
ATOM 765 C C . THR A 1 98 ? 1.502 9.653 5.550 1.00 88.62 98 THR A C 1
ATOM 767 O O . THR A 1 98 ? 1.680 10.164 6.652 1.00 88.62 98 THR A O 1
ATOM 770 N N . SER A 1 99 ? 2.358 8.777 5.021 1.00 90.38 99 SER A N 1
ATOM 771 C CA . SER A 1 99 ? 3.607 8.355 5.672 1.00 90.38 99 SER A CA 1
ATOM 772 C C . SER A 1 99 ? 4.825 9.185 5.251 1.00 90.38 99 SER A C 1
ATOM 774 O O . SER A 1 99 ? 5.945 8.842 5.626 1.00 90.38 99 SER A O 1
ATOM 776 N N . HIS A 1 100 ? 4.635 10.248 4.460 1.00 89.25 100 HIS A N 1
ATOM 777 C CA . HIS A 1 100 ? 5.707 11.095 3.918 1.00 89.25 100 HIS A CA 1
ATOM 778 C C . HIS A 1 100 ? 6.815 10.310 3.196 1.00 89.25 100 HIS A C 1
ATOM 780 O O . HIS A 1 100 ? 7.999 10.647 3.260 1.00 89.25 100 HIS A O 1
ATOM 786 N N . VAL A 1 101 ? 6.435 9.242 2.496 1.00 91.75 101 VAL A N 1
ATOM 787 C CA . VAL A 1 101 ? 7.361 8.442 1.695 1.00 91.75 101 VAL A CA 1
ATOM 788 C C . VAL A 1 101 ? 7.726 9.220 0.436 1.00 91.75 101 VAL A C 1
ATOM 790 O O . VAL A 1 101 ? 6.865 9.777 -0.242 1.00 91.75 101 VAL A O 1
ATOM 793 N N . ASN A 1 102 ? 9.015 9.262 0.107 1.00 91.81 102 ASN A N 1
ATOM 794 C CA . ASN A 1 102 ? 9.494 10.022 -1.040 1.00 91.81 102 ASN A CA 1
ATOM 795 C C . ASN A 1 102 ? 8.980 9.467 -2.385 1.00 91.81 102 ASN A C 1
ATOM 797 O O . ASN A 1 102 ? 8.536 8.316 -2.502 1.00 91.81 102 ASN A O 1
ATOM 801 N N . VAL A 1 103 ? 9.049 10.297 -3.425 1.00 93.06 103 VAL A N 1
ATOM 802 C CA . VAL A 1 103 ? 8.432 9.993 -4.725 1.00 93.06 103 VAL A CA 1
ATOM 803 C C . VAL A 1 103 ? 9.113 8.802 -5.407 1.00 93.06 103 VAL A C 1
ATOM 805 O O . VAL A 1 103 ? 8.437 7.966 -6.000 1.00 93.06 103 VAL A O 1
ATOM 808 N N . VAL A 1 104 ? 10.437 8.665 -5.276 1.00 92.94 104 VAL A N 1
ATOM 809 C CA . VAL A 1 104 ? 11.204 7.547 -5.862 1.00 92.94 104 VAL A CA 1
ATOM 810 C C . VAL A 1 104 ? 10.779 6.205 -5.265 1.00 92.94 104 VAL A C 1
ATOM 812 O O . VAL A 1 104 ? 10.542 5.239 -5.987 1.00 92.94 104 VAL A O 1
ATOM 815 N N . THR A 1 105 ? 10.640 6.154 -3.943 1.00 93.62 105 THR A N 1
ATOM 816 C CA . THR A 1 105 ? 10.188 4.968 -3.204 1.00 93.62 105 THR A CA 1
ATOM 817 C C . THR A 1 105 ? 8.758 4.602 -3.591 1.00 93.62 105 THR A C 1
ATOM 819 O O . THR A 1 105 ? 8.444 3.429 -3.782 1.00 93.62 105 THR A O 1
ATOM 822 N N . THR A 1 106 ? 7.905 5.611 -3.769 1.00 95.00 106 THR A N 1
ATOM 823 C CA . THR A 1 106 ? 6.525 5.413 -4.220 1.00 95.00 106 THR A CA 1
ATOM 824 C C . THR A 1 106 ? 6.482 4.890 -5.657 1.00 95.00 106 THR A C 1
ATOM 826 O O . THR A 1 106 ? 5.746 3.959 -5.951 1.00 95.00 106 THR A O 1
ATOM 829 N N . ALA A 1 107 ? 7.323 5.408 -6.554 1.00 95.19 107 ALA A N 1
ATOM 830 C CA . ALA A 1 107 ? 7.391 4.940 -7.937 1.00 95.19 107 ALA A CA 1
ATOM 831 C C . ALA A 1 107 ? 7.842 3.477 -8.021 1.00 95.19 107 ALA A C 1
ATOM 833 O O . ALA A 1 107 ? 7.237 2.684 -8.739 1.00 95.19 107 ALA A O 1
ATOM 834 N N . ALA A 1 108 ? 8.864 3.110 -7.242 1.00 95.00 108 ALA A N 1
ATOM 835 C CA . ALA A 1 108 ? 9.326 1.732 -7.114 1.00 95.00 108 ALA A CA 1
ATOM 836 C C . ALA A 1 108 ? 8.208 0.789 -6.651 1.00 95.00 108 ALA A C 1
ATOM 838 O O . ALA A 1 108 ? 8.026 -0.288 -7.215 1.00 95.00 108 ALA A O 1
ATOM 839 N N . ASN A 1 109 ? 7.444 1.218 -5.648 1.00 95.31 109 ASN A N 1
ATOM 840 C CA . ASN A 1 109 ? 6.306 0.485 -5.118 1.00 95.31 109 ASN A CA 1
ATOM 841 C C . ASN A 1 109 ? 5.206 0.265 -6.172 1.00 95.31 109 ASN A C 1
ATOM 843 O O . ASN A 1 109 ? 4.811 -0.877 -6.403 1.00 95.31 109 ASN A O 1
ATOM 847 N N . LEU A 1 110 ? 4.771 1.330 -6.855 1.00 95.31 110 LEU A N 1
ATOM 848 C CA . LEU A 1 110 ? 3.734 1.247 -7.887 1.00 95.31 110 LEU A CA 1
ATOM 849 C C . LEU A 1 110 ? 4.153 0.307 -9.024 1.00 95.31 110 LEU A C 1
ATOM 851 O O . LEU A 1 110 ? 3.373 -0.553 -9.435 1.00 95.31 110 LEU A O 1
ATOM 855 N N . VAL A 1 111 ? 5.402 0.426 -9.491 1.00 95.12 111 VAL A N 1
ATOM 856 C CA . VAL A 1 111 ? 5.965 -0.461 -10.520 1.00 95.12 111 VAL A CA 1
ATOM 857 C C . VAL A 1 111 ? 5.994 -1.911 -10.037 1.00 95.12 111 VAL A C 1
ATOM 859 O O . VAL A 1 111 ? 5.588 -2.799 -10.780 1.00 95.12 111 VAL A O 1
ATOM 862 N N . ALA A 1 112 ? 6.428 -2.170 -8.802 1.00 94.94 112 ALA A N 1
ATOM 863 C CA . ALA A 1 112 ? 6.519 -3.525 -8.267 1.00 94.94 112 ALA A CA 1
ATOM 864 C C . ALA A 1 112 ? 5.157 -4.217 -8.140 1.00 94.94 112 ALA A C 1
ATOM 866 O O . ALA A 1 112 ? 5.027 -5.374 -8.543 1.00 94.94 112 ALA A O 1
ATOM 867 N N . LEU A 1 113 ? 4.139 -3.507 -7.637 1.00 93.75 113 LEU A N 1
ATOM 868 C CA . LEU A 1 113 ? 2.766 -4.018 -7.561 1.00 93.75 113 LEU A CA 1
ATOM 869 C C . LEU A 1 113 ? 2.255 -4.401 -8.954 1.00 93.75 113 LEU A C 1
ATOM 871 O O . LEU A 1 113 ? 1.759 -5.507 -9.160 1.00 93.75 113 LEU A O 1
ATOM 875 N N . ALA A 1 114 ? 2.476 -3.531 -9.937 1.00 94.00 114 ALA A N 1
ATOM 876 C CA . ALA A 1 114 ? 2.111 -3.789 -11.322 1.00 94.00 114 ALA A CA 1
ATOM 877 C C . ALA A 1 114 ? 2.828 -4.997 -11.932 1.00 94.00 114 ALA A C 1
ATOM 879 O O . ALA A 1 114 ? 2.183 -5.855 -12.535 1.00 94.00 114 ALA A O 1
ATOM 880 N N . VAL A 1 115 ? 4.150 -5.081 -11.770 1.00 94.88 115 VAL A N 1
ATOM 881 C CA . VAL A 1 115 ? 4.954 -6.202 -12.271 1.00 94.88 115 VAL A CA 1
ATOM 882 C C . VAL A 1 115 ? 4.427 -7.518 -11.709 1.00 94.88 115 VAL A C 1
ATOM 884 O O . VAL A 1 115 ? 4.187 -8.456 -12.464 1.00 94.88 115 VAL A O 1
ATOM 887 N N . LEU A 1 116 ? 4.195 -7.591 -10.398 1.00 93.44 116 LEU A N 1
ATOM 888 C CA . LEU A 1 116 ? 3.742 -8.822 -9.753 1.00 93.44 116 LEU A CA 1
ATOM 889 C C . LEU A 1 116 ? 2.338 -9.239 -10.193 1.00 93.44 116 LEU A C 1
ATOM 891 O O . LEU A 1 116 ? 2.107 -10.430 -10.401 1.00 93.44 116 LEU A O 1
ATOM 895 N N . ARG A 1 117 ? 1.429 -8.279 -10.400 1.00 90.88 117 ARG A N 1
ATOM 896 C CA . ARG A 1 117 ? 0.091 -8.551 -10.946 1.00 90.88 117 ARG A CA 1
ATOM 897 C C . ARG A 1 117 ? 0.155 -9.049 -12.393 1.00 90.88 117 ARG A C 1
ATOM 899 O O . ARG A 1 117 ? -0.558 -9.985 -12.744 1.00 90.88 117 ARG A O 1
ATOM 906 N N . LEU A 1 118 ? 1.028 -8.476 -13.220 1.00 91.62 118 LEU A N 1
ATOM 907 C CA . LEU A 1 118 ? 1.122 -8.808 -14.648 1.00 91.62 118 LEU A CA 1
ATOM 908 C C . LEU A 1 118 ? 1.942 -10.066 -14.949 1.00 91.62 118 LEU A C 1
ATOM 910 O O . LEU A 1 118 ? 1.707 -10.707 -15.969 1.00 91.62 118 LEU A O 1
ATOM 914 N N . LYS A 1 119 ? 2.852 -10.475 -14.058 1.00 91.56 119 LYS A N 1
ATOM 915 C CA . LYS A 1 119 ? 3.596 -11.738 -14.198 1.00 91.56 119 LYS A CA 1
ATOM 916 C C . LYS A 1 119 ? 2.719 -12.989 -14.121 1.00 91.56 119 LYS A C 1
ATOM 918 O O . LYS A 1 119 ? 3.191 -14.070 -14.463 1.00 91.56 119 LYS A O 1
ATOM 923 N N . GLY A 1 120 ? 1.484 -12.881 -13.627 1.00 82.50 120 GLY A N 1
ATOM 924 C CA . GLY A 1 120 ? 0.573 -14.023 -13.491 1.00 82.50 120 GLY A CA 1
ATOM 925 C C . GLY A 1 120 ? 1.053 -15.090 -12.499 1.00 82.50 120 GLY A C 1
ATOM 926 O O . GLY A 1 120 ? 0.595 -16.229 -12.543 1.00 82.50 120 GLY A O 1
ATOM 927 N N . VAL A 1 121 ? 1.987 -14.742 -11.608 1.00 86.75 121 VAL A N 1
ATOM 928 C CA . VAL A 1 121 ? 2.464 -15.625 -10.536 1.00 86.75 121 VAL A CA 1
ATOM 929 C C . VAL A 1 121 ? 1.780 -15.274 -9.218 1.00 86.75 121 VAL A C 1
ATOM 931 O O . VAL A 1 121 ? 1.458 -14.107 -9.003 1.00 86.75 121 VAL A O 1
ATOM 934 N N . PRO A 1 122 ? 1.622 -16.233 -8.284 1.00 90.19 122 PRO A N 1
ATOM 935 C CA . PRO A 1 122 ? 1.105 -15.925 -6.958 1.00 90.19 122 PRO A CA 1
ATOM 936 C C . PRO A 1 122 ? 1.944 -14.832 -6.294 1.00 90.19 122 PRO A C 1
ATOM 938 O O . PRO A 1 122 ? 3.171 -14.979 -6.149 1.00 90.19 122 PRO A O 1
ATOM 941 N N . VAL A 1 123 ? 1.272 -13.743 -5.929 1.00 91.62 123 VAL A N 1
ATOM 942 C CA . VAL A 1 123 ? 1.847 -12.621 -5.192 1.00 91.62 123 VAL A CA 1
ATOM 943 C C . VAL A 1 123 ? 2.003 -13.055 -3.738 1.00 91.62 123 VAL A C 1
ATOM 945 O O . VAL A 1 123 ? 1.102 -13.654 -3.161 1.00 91.62 123 VAL A O 1
ATOM 948 N N . THR A 1 124 ? 3.174 -12.813 -3.155 1.00 92.94 124 THR A N 1
ATOM 949 C CA . THR A 1 124 ? 3.462 -13.118 -1.748 1.00 92.94 124 THR A CA 1
ATOM 950 C C . THR A 1 124 ? 4.188 -11.941 -1.116 1.00 92.94 124 THR A C 1
ATOM 952 O O . THR A 1 124 ? 4.855 -11.186 -1.824 1.00 92.94 124 THR A O 1
ATOM 955 N N . ALA A 1 125 ? 4.129 -11.814 0.213 1.00 91.31 125 ALA A N 1
ATOM 956 C CA . ALA A 1 125 ? 4.801 -10.730 0.934 1.00 91.31 125 ALA A CA 1
ATOM 957 C C . ALA A 1 125 ? 6.298 -10.619 0.575 1.00 91.31 125 ALA A C 1
ATOM 959 O O . ALA A 1 125 ? 6.780 -9.530 0.278 1.00 91.31 125 ALA A O 1
ATOM 960 N N . ASN A 1 126 ? 7.009 -11.751 0.486 1.00 92.75 126 ASN A N 1
ATOM 961 C CA . ASN A 1 126 ? 8.434 -11.770 0.137 1.00 92.75 126 ASN A CA 1
ATOM 962 C C . ASN A 1 126 ? 8.703 -11.288 -1.295 1.00 92.75 126 ASN A C 1
ATOM 964 O O . ASN A 1 126 ? 9.700 -10.613 -1.533 1.00 92.75 126 ASN A O 1
ATOM 968 N N . LYS A 1 127 ? 7.831 -11.626 -2.256 1.00 95.00 127 LYS A N 1
ATOM 969 C CA . LYS A 1 127 ? 7.966 -11.147 -3.640 1.00 95.00 127 LYS A CA 1
ATOM 970 C C . LYS A 1 127 ? 7.667 -9.657 -3.748 1.00 95.00 127 LYS A C 1
ATOM 972 O O . LYS A 1 127 ? 8.375 -8.932 -4.435 1.00 95.00 127 LYS A O 1
ATOM 977 N N . VAL A 1 128 ? 6.630 -9.202 -3.047 1.00 93.81 128 VAL A N 1
ATOM 978 C CA . VAL A 1 128 ? 6.255 -7.786 -2.975 1.00 93.81 128 VAL A CA 1
ATOM 979 C C . VAL A 1 128 ? 7.407 -6.961 -2.410 1.00 93.81 128 VAL A C 1
ATOM 981 O O . VAL A 1 128 ? 7.802 -5.965 -3.013 1.00 93.81 128 VAL A O 1
ATOM 984 N N . GLN A 1 129 ? 8.007 -7.423 -1.313 1.00 93.06 129 GLN A N 1
ATOM 985 C CA . GLN A 1 129 ? 9.186 -6.797 -0.731 1.00 93.06 129 GLN A CA 1
ATOM 986 C C . GLN A 1 129 ? 10.383 -6.819 -1.693 1.00 93.06 129 GLN A C 1
ATOM 988 O O . GLN A 1 129 ? 10.978 -5.771 -1.940 1.00 93.06 129 GLN A O 1
ATOM 993 N N . GLY A 1 130 ? 10.712 -7.983 -2.263 1.00 94.19 130 GLY A N 1
ATOM 994 C CA . GLY A 1 130 ? 11.876 -8.154 -3.132 1.00 94.19 130 GLY A CA 1
ATOM 995 C C . GLY A 1 130 ? 11.816 -7.286 -4.388 1.00 94.19 130 GLY A C 1
ATOM 996 O O . GLY A 1 130 ? 12.721 -6.483 -4.623 1.00 94.19 130 GLY A O 1
ATOM 997 N N . VAL A 1 131 ? 10.727 -7.365 -5.159 1.00 96.19 131 VAL A N 1
ATOM 998 C CA . VAL A 1 131 ? 10.568 -6.574 -6.392 1.00 96.19 131 VAL A CA 1
ATOM 999 C C . VAL A 1 131 ? 10.537 -5.072 -6.095 1.00 96.19 131 VAL A C 1
ATOM 1001 O O . VAL A 1 131 ? 11.179 -4.302 -6.809 1.00 96.19 131 VAL A O 1
ATOM 1004 N N . ALA A 1 132 ? 9.864 -4.629 -5.026 1.00 96.00 132 ALA A N 1
ATOM 1005 C CA . ALA A 1 132 ? 9.834 -3.210 -4.658 1.00 96.00 132 ALA A CA 1
ATOM 1006 C C . ALA A 1 132 ? 11.212 -2.687 -4.228 1.00 96.00 132 ALA A C 1
ATOM 1008 O O . ALA A 1 132 ? 11.610 -1.590 -4.628 1.00 96.00 132 ALA A O 1
ATOM 1009 N N . SER A 1 133 ? 11.974 -3.473 -3.466 1.00 94.44 133 SER A N 1
ATOM 1010 C CA . SER A 1 133 ? 13.343 -3.122 -3.086 1.00 94.44 133 SER A CA 1
ATOM 1011 C C . SER A 1 133 ? 14.291 -3.097 -4.287 1.00 94.44 133 SER A C 1
ATOM 1013 O O . SER A 1 133 ? 15.097 -2.173 -4.395 1.00 94.44 133 SER A O 1
ATOM 1015 N N . GLN A 1 134 ? 14.173 -4.042 -5.224 1.00 95.06 134 GLN A N 1
ATOM 1016 C CA . GLN A 1 134 ? 14.927 -4.025 -6.484 1.00 95.06 134 GLN A CA 1
ATOM 1017 C C . GLN A 1 134 ? 14.594 -2.790 -7.326 1.00 95.06 134 GLN A C 1
ATOM 1019 O O . GLN A 1 134 ? 15.504 -2.087 -7.768 1.00 95.06 134 GLN A O 1
ATOM 1024 N N . ALA A 1 135 ? 13.305 -2.474 -7.479 1.00 95.38 135 ALA A N 1
ATOM 1025 C CA . ALA A 1 135 ? 12.842 -1.293 -8.199 1.00 95.38 135 ALA A CA 1
ATOM 1026 C C . ALA A 1 135 ? 13.411 0.000 -7.600 1.00 95.38 135 ALA A C 1
ATOM 1028 O O . ALA A 1 135 ? 13.937 0.848 -8.322 1.00 95.38 135 ALA A O 1
ATOM 1029 N N . GLN A 1 136 ? 13.371 0.132 -6.272 1.00 94.25 136 GLN A N 1
ATOM 1030 C CA . GLN A 1 136 ? 13.934 1.286 -5.577 1.00 94.25 136 GLN A CA 1
ATOM 1031 C C . GLN A 1 136 ? 15.443 1.380 -5.793 1.00 94.25 136 GLN A C 1
ATOM 1033 O O . GLN A 1 136 ? 15.957 2.458 -6.085 1.00 94.25 136 GLN A O 1
ATOM 1038 N N . CYS A 1 137 ? 16.145 0.254 -5.677 1.00 93.12 137 CYS A N 1
ATOM 1039 C CA . CYS A 1 137 ? 17.587 0.187 -5.861 1.00 93.12 137 CYS A CA 1
ATOM 1040 C C . CYS A 1 137 ? 18.003 0.661 -7.253 1.00 93.12 137 CYS A C 1
ATOM 1042 O O . CYS A 1 137 ? 18.884 1.506 -7.401 1.00 93.12 137 CYS A O 1
ATOM 1044 N N . TRP A 1 138 ? 17.297 0.172 -8.267 1.00 93.50 138 TRP A N 1
ATOM 1045 C CA . TRP A 1 138 ? 17.546 0.515 -9.654 1.00 93.50 138 TRP A CA 1
ATOM 1046 C C . TRP A 1 138 ? 17.280 2.006 -9.929 1.00 93.50 138 TRP A C 1
ATOM 1048 O O . TRP A 1 138 ? 18.094 2.673 -10.568 1.00 93.50 138 TRP A O 1
ATOM 1058 N N . LEU A 1 139 ? 16.197 2.575 -9.378 1.00 92.75 139 LEU A N 1
ATOM 1059 C CA . LEU A 1 139 ? 15.908 4.011 -9.512 1.00 92.75 139 LEU A CA 1
ATOM 1060 C C . LEU A 1 139 ? 16.950 4.895 -8.814 1.00 92.75 139 LEU A C 1
ATOM 1062 O O . LEU A 1 139 ? 17.319 5.938 -9.351 1.00 92.75 139 LEU A O 1
ATOM 1066 N N . LEU A 1 140 ? 17.450 4.484 -7.645 1.00 91.00 140 LEU A N 1
ATOM 1067 C CA . LEU A 1 140 ? 18.509 5.207 -6.934 1.00 91.00 140 LEU A CA 1
ATOM 1068 C C . LEU A 1 140 ? 19.842 5.155 -7.696 1.00 91.00 140 LEU A C 1
ATOM 1070 O O . LEU A 1 140 ? 20.537 6.165 -7.792 1.00 91.00 140 LEU A O 1
ATOM 1074 N N . GLN A 1 141 ? 20.181 4.004 -8.284 1.00 92.12 141 GLN A N 1
ATOM 1075 C CA . GLN A 1 141 ? 21.388 3.835 -9.101 1.00 92.12 141 GLN A CA 1
ATOM 1076 C C . GLN A 1 141 ? 21.351 4.648 -10.397 1.00 92.12 141 GLN A C 1
ATOM 1078 O O . GLN A 1 141 ? 22.398 5.080 -10.873 1.00 92.12 141 GLN A O 1
ATOM 1083 N N . ALA A 1 142 ? 20.161 4.909 -10.941 1.00 91.44 142 ALA A N 1
ATOM 1084 C CA . ALA A 1 142 ? 19.990 5.794 -12.089 1.00 91.44 142 ALA A CA 1
ATOM 1085 C C . ALA A 1 142 ? 20.264 7.279 -11.767 1.00 91.44 142 ALA A C 1
ATOM 1087 O O . ALA A 1 142 ? 20.291 8.096 -12.686 1.00 91.44 142 ALA A O 1
ATOM 1088 N N . GLN A 1 143 ? 20.462 7.631 -10.486 1.00 87.38 143 GLN A N 1
ATOM 1089 C CA . GLN A 1 143 ? 20.787 8.981 -10.002 1.00 87.38 143 GLN A CA 1
ATOM 1090 C C . GLN A 1 143 ? 19.813 10.072 -10.476 1.00 87.38 143 GLN A C 1
ATOM 1092 O O . GLN A 1 143 ? 20.185 11.241 -10.597 1.00 87.38 143 GLN A O 1
ATOM 1097 N N . LEU A 1 144 ? 18.551 9.713 -10.732 1.00 82.31 144 LEU A N 1
ATOM 1098 C CA . LEU A 1 144 ? 17.532 10.705 -11.045 1.00 82.31 144 LEU A CA 1
ATOM 1099 C C . LEU A 1 144 ? 17.120 11.459 -9.786 1.00 82.31 144 LEU A C 1
ATOM 1101 O O . LEU A 1 144 ? 16.837 10.869 -8.743 1.00 82.31 144 LEU A O 1
ATOM 1105 N N . THR A 1 145 ? 17.007 12.777 -9.911 1.00 86.06 145 THR A N 1
ATOM 1106 C CA . THR A 1 145 ? 16.314 13.581 -8.906 1.00 86.06 145 THR A CA 1
ATOM 1107 C C . THR A 1 145 ? 14.809 13.332 -8.976 1.00 86.06 145 THR A C 1
ATOM 1109 O O . THR A 1 145 ? 14.267 12.953 -10.019 1.00 86.06 145 THR A O 1
ATOM 1112 N N . GLU A 1 146 ? 14.097 13.613 -7.884 1.00 88.25 146 GLU A N 1
ATOM 1113 C CA . GLU A 1 146 ? 12.632 13.497 -7.849 1.00 88.25 146 GLU A CA 1
ATOM 1114 C C . GLU A 1 146 ? 11.958 14.320 -8.952 1.00 88.25 146 GLU A C 1
ATOM 1116 O O . GLU A 1 146 ? 10.981 13.879 -9.548 1.00 88.25 146 GLU A O 1
ATOM 1121 N N . HIS A 1 147 ? 12.508 15.492 -9.285 1.00 88.00 147 HIS A N 1
ATOM 1122 C CA . HIS A 1 147 ? 11.989 16.319 -10.370 1.00 88.00 147 HIS A CA 1
ATOM 1123 C C . HIS A 1 147 ? 12.179 15.660 -11.744 1.00 88.00 147 HIS A C 1
ATOM 1125 O O . HIS A 1 147 ? 11.261 15.658 -12.564 1.00 88.00 147 HIS A O 1
ATOM 1131 N N . GLN A 1 148 ? 13.350 15.063 -11.991 1.00 90.88 148 GLN A N 1
ATOM 1132 C CA . GLN A 1 148 ? 13.652 14.391 -13.257 1.00 90.88 148 GLN A CA 1
ATOM 1133 C C . GLN A 1 148 ? 12.768 13.167 -13.505 1.00 90.88 148 GLN A C 1
ATOM 1135 O O . GLN A 1 148 ? 12.537 12.818 -14.664 1.00 90.88 148 GLN A O 1
ATOM 1140 N N . LEU A 1 149 ? 12.225 12.560 -12.446 1.00 91.06 149 LEU A N 1
ATOM 1141 C CA . LEU A 1 149 ? 11.267 11.465 -12.560 1.00 91.06 149 LEU A CA 1
ATOM 1142 C C . LEU A 1 149 ? 10.018 11.865 -13.364 1.00 91.06 149 LEU A C 1
ATOM 1144 O O . LEU A 1 149 ? 9.485 11.042 -14.101 1.00 91.06 149 LEU A O 1
ATOM 1148 N N . PHE A 1 150 ? 9.584 13.126 -13.281 1.00 92.25 150 PHE A N 1
ATOM 1149 C CA . PHE A 1 150 ? 8.403 13.641 -13.992 1.00 92.25 150 PHE A CA 1
ATOM 1150 C C . PHE A 1 150 ? 8.700 14.166 -15.402 1.00 92.25 150 PHE A C 1
ATOM 1152 O O . PHE A 1 150 ? 7.788 14.580 -16.124 1.00 92.25 150 PHE A O 1
ATOM 1159 N N . LEU A 1 151 ? 9.971 14.177 -15.798 1.00 92.94 151 LEU A N 1
ATOM 1160 C CA . LEU A 1 151 ? 10.405 14.583 -17.130 1.00 92.94 151 LEU A CA 1
ATOM 1161 C C . LEU A 1 151 ? 10.382 13.381 -18.093 1.00 92.94 151 LEU A C 1
ATOM 1163 O O . LEU A 1 151 ? 10.326 12.231 -17.649 1.00 92.94 151 LEU A O 1
ATOM 1167 N N . PRO A 1 152 ? 10.461 13.605 -19.421 1.00 92.81 152 PRO A N 1
ATOM 1168 C CA . PRO A 1 152 ? 10.507 12.517 -20.401 1.00 92.81 152 PRO A CA 1
ATOM 1169 C C . PRO A 1 152 ? 11.575 11.453 -20.099 1.00 92.81 152 PRO A C 1
ATOM 1171 O O . PRO A 1 152 ? 11.310 10.263 -20.261 1.00 92.81 152 PRO A O 1
ATOM 1174 N N . THR A 1 153 ? 12.740 11.865 -19.585 1.00 91.81 153 THR A N 1
ATOM 1175 C CA . THR A 1 153 ? 13.809 10.955 -19.147 1.00 91.81 153 THR A CA 1
ATOM 1176 C C . THR A 1 153 ? 13.345 10.009 -18.041 1.00 91.81 153 THR A C 1
ATOM 1178 O O . THR A 1 153 ? 13.579 8.808 -18.135 1.00 91.81 153 THR A O 1
ATOM 1181 N N . GLY A 1 154 ? 12.646 10.518 -17.022 1.00 92.38 154 GLY A N 1
ATOM 1182 C CA . GLY A 1 154 ? 12.101 9.702 -15.938 1.00 92.38 154 GLY A CA 1
ATOM 1183 C C . GLY A 1 154 ? 11.014 8.736 -16.406 1.00 92.38 154 GLY A C 1
ATOM 1184 O O . GLY A 1 154 ? 11.009 7.578 -15.996 1.00 92.38 154 GLY A O 1
ATOM 1185 N N . LYS A 1 155 ? 10.148 9.162 -17.335 1.00 92.88 155 LYS A N 1
ATOM 1186 C CA . LYS A 1 155 ? 9.131 8.291 -17.955 1.00 92.88 155 LYS A CA 1
ATOM 1187 C C . LYS A 1 155 ? 9.752 7.112 -18.699 1.00 92.88 155 LYS A C 1
ATOM 1189 O O . LYS A 1 155 ? 9.321 5.975 -18.532 1.00 92.88 155 LYS A O 1
ATOM 1194 N N . GLU A 1 156 ? 10.760 7.386 -19.524 1.00 93.44 156 GLU A N 1
ATOM 1195 C CA . GLU A 1 156 ? 11.503 6.350 -20.247 1.00 93.44 156 GLU A CA 1
ATOM 1196 C C . GLU A 1 156 ? 12.243 5.419 -19.285 1.00 93.44 156 GLU A C 1
ATOM 1198 O O . GLU A 1 156 ? 12.232 4.202 -19.463 1.00 93.44 156 GLU A O 1
ATOM 1203 N N . LEU A 1 157 ? 12.826 5.978 -18.224 1.00 94.31 157 LEU A N 1
ATOM 1204 C CA . LEU A 1 157 ? 13.495 5.198 -17.200 1.00 94.31 157 LEU A CA 1
ATOM 1205 C C . LEU A 1 157 ? 12.519 4.227 -16.499 1.00 94.31 157 LEU A C 1
ATOM 1207 O O . LEU A 1 157 ? 12.815 3.038 -16.396 1.00 94.31 157 LEU A O 1
ATOM 1211 N N . LEU A 1 158 ? 11.338 4.697 -16.082 1.00 95.31 158 LEU A N 1
ATOM 1212 C CA . LEU A 1 158 ? 10.312 3.845 -15.469 1.00 95.31 158 LEU A CA 1
ATOM 1213 C C . LEU A 1 158 ? 9.810 2.756 -16.421 1.00 95.31 158 LEU A C 1
ATOM 1215 O O . LEU A 1 158 ? 9.593 1.628 -15.989 1.00 95.31 158 LEU A O 1
ATOM 1219 N N . ARG A 1 159 ? 9.672 3.056 -17.718 1.00 95.44 159 ARG A N 1
ATOM 1220 C CA . ARG A 1 159 ? 9.304 2.060 -18.735 1.00 95.44 159 ARG A CA 1
ATOM 1221 C C . ARG A 1 159 ? 10.344 0.945 -18.840 1.00 95.44 159 ARG A C 1
ATOM 1223 O O . ARG A 1 159 ? 9.979 -0.231 -18.875 1.00 95.44 159 ARG A O 1
ATOM 1230 N N . ARG A 1 160 ? 11.633 1.303 -18.871 1.00 96.12 160 ARG A N 1
ATOM 1231 C CA . ARG A 1 160 ? 12.736 0.329 -18.896 1.00 96.12 160 ARG A CA 1
ATOM 1232 C C . ARG A 1 160 ? 12.770 -0.509 -17.632 1.00 96.12 160 ARG A C 1
ATOM 1234 O O . ARG A 1 160 ? 12.900 -1.720 -17.737 1.00 96.12 160 ARG A O 1
ATOM 1241 N N . LEU A 1 161 ? 12.613 0.122 -16.469 1.00 96.19 161 LEU A N 1
ATOM 1242 C CA . LEU A 1 161 ? 12.533 -0.582 -15.193 1.00 96.19 161 LEU A CA 1
ATOM 1243 C C . LEU A 1 161 ? 11.384 -1.587 -15.181 1.00 96.19 161 LEU A C 1
ATOM 1245 O O . LEU A 1 161 ? 11.589 -2.749 -14.853 1.00 96.19 161 LEU A O 1
ATOM 1249 N N . PHE A 1 162 ? 10.187 -1.136 -15.551 1.00 95.81 162 PHE A N 1
ATOM 1250 C CA . PHE A 1 162 ? 8.998 -1.972 -15.599 1.00 95.81 162 PHE A CA 1
ATOM 1251 C C . PHE A 1 162 ? 9.211 -3.185 -16.511 1.00 95.81 162 PHE A C 1
ATOM 1253 O O . PHE A 1 162 ? 8.992 -4.311 -16.082 1.00 95.81 162 PHE A O 1
ATOM 1260 N N . THR A 1 163 ? 9.725 -2.963 -17.724 1.00 95.50 163 THR A N 1
ATOM 1261 C CA . THR A 1 163 ? 10.027 -4.042 -18.680 1.00 95.50 163 THR A CA 1
ATOM 1262 C C . THR A 1 163 ? 11.086 -4.994 -18.123 1.00 95.50 163 THR A C 1
ATOM 1264 O O . THR A 1 163 ? 10.894 -6.202 -18.126 1.00 95.50 163 THR A O 1
ATOM 1267 N N . HIS A 1 164 ? 12.170 -4.458 -17.555 1.00 96.25 164 HIS A N 1
ATOM 1268 C CA . HIS A 1 164 ? 13.242 -5.254 -16.963 1.00 96.25 164 HIS A CA 1
ATOM 1269 C C . HIS A 1 164 ? 12.738 -6.163 -15.836 1.00 96.25 164 HIS A C 1
ATOM 1271 O O . HIS A 1 164 ? 13.033 -7.354 -15.825 1.00 96.25 164 HIS A O 1
ATOM 1277 N N . LEU A 1 165 ? 11.950 -5.615 -14.908 1.00 96.00 165 LEU A N 1
ATOM 1278 C CA . LEU A 1 165 ? 11.381 -6.378 -13.800 1.00 96.00 165 LEU A CA 1
ATOM 1279 C C . LEU A 1 165 ? 10.283 -7.340 -14.256 1.00 96.00 165 LEU A C 1
ATOM 1281 O O . LEU A 1 165 ? 10.081 -8.358 -13.603 1.00 96.00 165 LEU A O 1
ATOM 1285 N N . LEU A 1 166 ? 9.571 -7.050 -15.345 1.00 95.12 166 LEU A N 1
ATOM 1286 C CA . LEU A 1 166 ? 8.590 -7.966 -15.924 1.00 95.12 166 LEU A CA 1
ATOM 1287 C C . LEU A 1 166 ? 9.277 -9.168 -16.590 1.00 95.12 166 LEU A C 1
ATOM 1289 O O . LEU A 1 166 ? 8.859 -10.301 -16.363 1.00 95.12 166 LEU A O 1
ATOM 1293 N N . ASP A 1 167 ? 10.366 -8.926 -17.320 1.00 95.44 167 ASP A N 1
ATOM 1294 C CA . ASP A 1 167 ? 11.128 -9.950 -18.043 1.00 95.44 167 ASP A CA 1
AT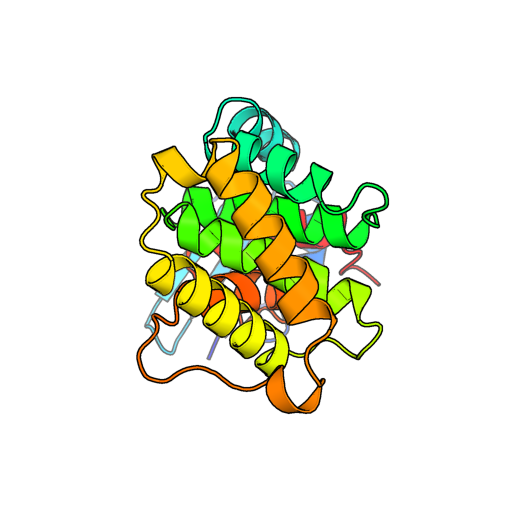OM 1295 C C . ASP A 1 167 ? 12.076 -10.754 -17.137 1.00 95.44 167 ASP A C 1
ATOM 1297 O O . ASP A 1 167 ? 12.526 -11.842 -17.510 1.00 95.44 167 ASP A O 1
ATOM 1301 N N . GLN A 1 168 ? 12.406 -10.248 -15.940 1.00 95.62 168 GLN A N 1
ATOM 1302 C CA . GLN A 1 168 ? 13.298 -10.964 -15.030 1.00 95.62 168 GLN A CA 1
ATOM 1303 C C . GLN A 1 168 ? 12.699 -12.308 -14.594 1.00 95.62 168 GLN A C 1
ATOM 1305 O O . GLN A 1 168 ? 11.501 -12.445 -14.311 1.00 95.62 168 GLN A O 1
ATOM 1310 N N . HIS A 1 169 ? 13.583 -13.290 -14.435 1.00 95.06 169 HIS A N 1
ATOM 1311 C CA . HIS A 1 169 ? 13.213 -14.622 -13.981 1.00 95.06 169 HIS A CA 1
ATOM 1312 C C . HIS A 1 169 ? 12.600 -14.589 -12.570 1.00 95.06 169 HIS A C 1
ATOM 1314 O O . HIS A 1 169 ? 13.141 -13.962 -11.661 1.00 95.06 169 HIS A O 1
ATOM 1320 N N . THR A 1 170 ? 11.504 -15.322 -12.361 1.00 93.25 170 THR A N 1
ATOM 1321 C CA . THR A 1 170 ? 10.682 -15.263 -11.133 1.00 93.25 170 THR A CA 1
ATOM 1322 C C . THR A 1 170 ? 11.421 -15.679 -9.859 1.00 93.25 170 THR A C 1
ATOM 1324 O O . THR A 1 170 ? 11.067 -15.248 -8.765 1.00 93.25 170 THR A O 1
ATOM 1327 N N . ALA A 1 171 ? 12.482 -16.480 -9.989 1.00 92.62 171 ALA A N 1
ATOM 1328 C CA . ALA A 1 171 ? 13.378 -16.828 -8.882 1.00 92.62 171 ALA A CA 1
ATOM 1329 C C . ALA A 1 171 ? 14.040 -15.600 -8.224 1.00 92.62 171 ALA A C 1
ATOM 1331 O O . ALA A 1 171 ? 14.403 -15.662 -7.053 1.00 92.62 171 ALA A O 1
ATOM 1332 N N . TRP A 1 172 ? 14.172 -14.487 -8.952 1.00 94.62 172 TRP A N 1
ATOM 1333 C CA . TRP A 1 172 ? 14.739 -13.244 -8.431 1.00 94.62 172 TRP A CA 1
ATOM 1334 C C . TRP A 1 172 ? 13.703 -12.339 -7.767 1.00 94.62 172 TRP A C 1
ATOM 1336 O O . TRP A 1 172 ? 14.087 -11.399 -7.084 1.00 94.62 172 TRP A O 1
ATOM 1346 N N . ASP A 1 173 ? 12.402 -12.620 -7.881 1.00 94.81 173 ASP A N 1
ATOM 1347 C CA . ASP A 1 173 ? 11.361 -11.730 -7.348 1.00 94.81 173 ASP A CA 1
ATOM 1348 C C . ASP A 1 173 ? 11.397 -11.623 -5.812 1.00 94.81 173 ASP A C 1
ATOM 1350 O O . ASP A 1 173 ? 10.932 -10.638 -5.252 1.00 94.81 173 ASP A O 1
ATOM 1354 N N . THR A 1 174 ? 11.976 -12.604 -5.113 1.00 94.12 174 THR A N 1
ATOM 1355 C CA . THR A 1 174 ? 12.143 -12.577 -3.648 1.00 94.12 174 THR A CA 1
ATOM 1356 C C . THR A 1 174 ? 13.470 -11.970 -3.193 1.00 94.12 174 THR A C 1
ATOM 1358 O O . THR A 1 174 ? 13.702 -11.844 -1.992 1.00 94.12 174 THR A O 1
ATOM 1361 N N . TYR A 1 175 ? 14.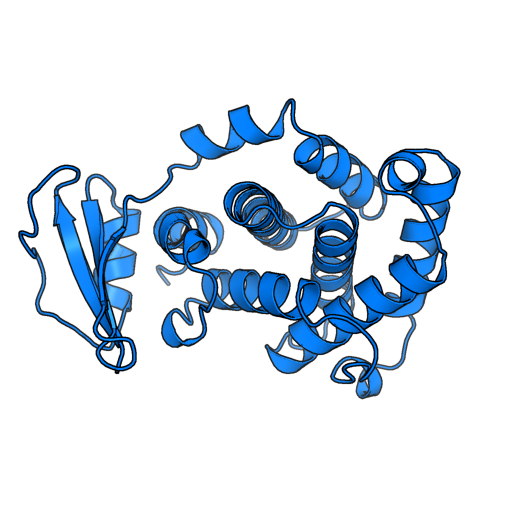371 -11.634 -4.119 1.00 92.81 175 TYR A N 1
ATOM 1362 C CA . TYR A 1 175 ? 15.671 -11.072 -3.773 1.00 92.81 175 TYR A CA 1
ATOM 1363 C C . TYR A 1 175 ? 15.519 -9.628 -3.282 1.00 92.81 175 TYR A C 1
ATOM 1365 O O . TYR A 1 175 ? 14.900 -8.797 -3.945 1.00 92.81 175 TYR A O 1
ATOM 1373 N N . THR A 1 176 ? 16.104 -9.325 -2.123 1.00 90.56 176 THR A N 1
ATOM 1374 C CA . THR A 1 176 ? 16.161 -7.971 -1.559 1.00 90.56 176 THR A CA 1
ATOM 1375 C C . THR A 1 176 ? 17.620 -7.512 -1.573 1.00 90.56 176 THR A C 1
ATOM 1377 O O . THR A 1 176 ? 18.429 -8.138 -0.894 1.00 90.56 176 THR A O 1
ATOM 1380 N N . PRO A 1 177 ? 17.992 -6.464 -2.332 1.00 87.88 177 PRO A N 1
ATOM 1381 C CA . PRO A 1 177 ? 19.376 -5.993 -2.369 1.00 87.88 177 PRO A CA 1
ATOM 1382 C C . PRO A 1 177 ? 19.829 -5.410 -1.019 1.00 87.88 177 PRO A C 1
ATOM 1384 O O . PRO A 1 177 ? 19.185 -4.500 -0.499 1.00 87.88 177 PRO A O 1
ATOM 1387 N N . ASP A 1 178 ? 20.973 -5.867 -0.499 1.00 83.00 178 ASP A N 1
ATOM 1388 C CA . ASP A 1 178 ? 21.470 -5.522 0.850 1.00 83.00 178 ASP A CA 1
ATOM 1389 C C . ASP A 1 178 ? 21.803 -4.031 1.045 1.00 83.00 178 ASP A C 1
ATOM 1391 O O . ASP A 1 178 ? 21.773 -3.510 2.158 1.00 83.00 178 ASP A O 1
ATOM 1395 N N . HIS A 1 179 ? 22.137 -3.322 -0.035 1.00 81.25 179 HIS A N 1
ATOM 1396 C CA . HIS A 1 179 ? 22.583 -1.922 0.013 1.00 81.25 179 HIS A CA 1
ATOM 1397 C C . HIS A 1 179 ? 21.468 -0.910 -0.256 1.00 81.25 179 HIS A C 1
ATOM 1399 O O . HIS A 1 179 ? 21.723 0.294 -0.304 1.00 81.25 179 HIS A O 1
ATOM 1405 N N . CYS A 1 180 ? 20.241 -1.382 -0.461 1.00 79.06 180 CYS A N 1
ATOM 1406 C CA . CYS A 1 180 ? 19.124 -0.538 -0.839 1.00 79.06 180 CYS A CA 1
ATOM 1407 C C . CYS A 1 180 ? 18.090 -0.467 0.280 1.00 79.06 180 CYS A C 1
ATOM 1409 O O . CYS A 1 180 ? 17.826 -1.429 0.996 1.00 79.06 180 CYS A O 1
ATOM 1411 N N . SER A 1 181 ? 17.542 0.733 0.469 1.00 76.81 181 SER A N 1
ATOM 1412 C CA . SER A 1 181 ? 16.633 1.002 1.574 1.00 76.81 181 SER A CA 1
ATOM 1413 C C . SER A 1 181 ? 15.393 0.095 1.513 1.00 76.81 181 SER A C 1
ATOM 1415 O O . SER A 1 181 ? 14.823 -0.078 0.436 1.00 76.81 181 SER A O 1
ATOM 1417 N N . PRO A 1 182 ? 14.906 -0.439 2.648 1.00 80.25 182 PRO A N 1
ATOM 1418 C CA . PRO A 1 182 ? 13.718 -1.288 2.667 1.00 80.25 182 PRO A CA 1
ATOM 1419 C C . PRO A 1 182 ? 12.405 -0.488 2.603 1.00 80.25 182 PRO A C 1
ATOM 1421 O O . PRO A 1 182 ? 11.336 -1.058 2.801 1.00 80.25 182 PRO A O 1
ATOM 1424 N N . HIS A 1 183 ? 12.436 0.837 2.397 1.00 87.38 183 HIS A N 1
ATOM 1425 C CA . HIS A 1 183 ? 11.225 1.665 2.459 1.00 87.38 183 HIS A CA 1
ATOM 1426 C C . HIS A 1 183 ? 10.190 1.304 1.384 1.00 87.38 183 HIS A C 1
ATOM 1428 O O . HIS A 1 183 ? 9.011 1.219 1.722 1.00 87.38 183 HIS A O 1
ATOM 1434 N N . ALA A 1 184 ? 10.598 1.034 0.137 1.00 87.12 184 ALA A N 1
ATOM 1435 C CA . ALA A 1 184 ? 9.649 0.643 -0.912 1.00 87.12 184 ALA A CA 1
ATOM 1436 C C . ALA A 1 184 ? 9.053 -0.734 -0.622 1.00 87.12 184 ALA A C 1
ATOM 1438 O O . ALA A 1 184 ? 7.847 -0.917 -0.772 1.00 87.12 184 ALA A O 1
ATOM 1439 N N . GLY A 1 185 ? 9.887 -1.663 -0.140 1.00 88.75 185 GLY A N 1
ATOM 1440 C CA . GLY A 1 185 ? 9.464 -2.991 0.296 1.00 88.75 185 GLY A CA 1
ATOM 1441 C C . GLY A 1 185 ? 8.433 -2.936 1.422 1.00 88.75 185 GLY A C 1
ATOM 1442 O O . GLY A 1 185 ? 7.394 -3.574 1.312 1.00 88.75 185 GLY A O 1
ATOM 1443 N N . ARG A 1 186 ? 8.662 -2.111 2.454 1.00 91.44 186 ARG A N 1
ATOM 1444 C CA . ARG A 1 186 ? 7.702 -1.910 3.557 1.00 91.44 186 ARG A CA 1
ATOM 1445 C C . ARG A 1 186 ? 6.389 -1.294 3.089 1.00 91.44 186 ARG A C 1
ATOM 1447 O O . ARG A 1 186 ? 5.331 -1.795 3.445 1.00 91.44 186 ARG A O 1
ATOM 1454 N N . LEU A 1 187 ? 6.451 -0.251 2.256 1.00 94.19 187 LEU A N 1
ATOM 1455 C CA . LEU A 1 187 ? 5.250 0.345 1.667 1.00 94.19 187 LEU A CA 1
ATOM 1456 C C . LEU A 1 187 ? 4.461 -0.702 0.864 1.00 94.19 187 LEU A C 1
ATOM 1458 O O . LEU A 1 187 ? 3.241 -0.766 0.957 1.00 94.19 187 LEU A O 1
ATOM 1462 N N . ALA A 1 188 ? 5.156 -1.548 0.098 1.00 93.12 188 ALA A N 1
ATOM 1463 C CA . ALA A 1 188 ? 4.527 -2.547 -0.766 1.00 93.12 188 ALA A CA 1
ATOM 1464 C C . ALA A 1 188 ? 3.902 -3.671 0.049 1.00 93.12 188 ALA A C 1
ATOM 1466 O O . ALA A 1 188 ? 2.774 -4.079 -0.220 1.00 93.12 188 ALA A O 1
ATOM 1467 N N . GLN A 1 189 ? 4.612 -4.123 1.077 1.00 94.06 189 GLN A N 1
ATOM 1468 C CA . GLN A 1 189 ? 4.129 -5.124 2.008 1.00 94.06 189 GLN A CA 1
ATOM 1469 C C . GLN A 1 189 ? 2.862 -4.663 2.729 1.00 94.06 189 GLN A C 1
ATOM 1471 O O . GLN A 1 189 ? 1.939 -5.459 2.845 1.00 94.06 189 GLN A O 1
ATOM 1476 N N . ASP A 1 190 ? 2.785 -3.408 3.169 1.00 94.56 190 ASP A N 1
ATOM 1477 C CA . ASP A 1 190 ? 1.592 -2.889 3.841 1.00 94.56 190 ASP A CA 1
ATOM 1478 C C . ASP A 1 190 ? 0.391 -2.772 2.901 1.00 94.56 190 ASP A C 1
ATOM 1480 O O . ASP A 1 190 ? -0.712 -3.162 3.275 1.00 94.56 190 ASP A O 1
ATOM 1484 N N . VAL A 1 191 ? 0.598 -2.312 1.662 1.00 94.06 191 VAL A N 1
ATOM 1485 C CA . VAL A 1 191 ? -0.455 -2.321 0.631 1.00 94.06 191 VAL A CA 1
ATOM 1486 C C . VAL A 1 191 ? -0.937 -3.752 0.379 1.00 94.06 191 VAL A C 1
ATOM 1488 O O . VAL A 1 191 ? -2.137 -4.017 0.387 1.00 94.06 191 VAL A O 1
ATOM 1491 N N . TYR A 1 192 ? -0.016 -4.705 0.232 1.00 93.31 192 TYR A N 1
ATOM 1492 C CA . TYR A 1 192 ? -0.350 -6.121 0.071 1.00 93.31 192 TYR A CA 1
ATOM 1493 C C . TYR A 1 192 ? -1.077 -6.703 1.300 1.00 93.31 192 TYR A C 1
ATOM 1495 O O . TYR A 1 192 ? -2.035 -7.461 1.169 1.00 93.31 192 TYR A O 1
ATOM 1503 N N . ALA A 1 193 ? -0.656 -6.338 2.511 1.00 92.81 193 ALA A N 1
ATOM 1504 C CA . ALA A 1 193 ? -1.278 -6.786 3.752 1.00 92.81 193 ALA A CA 1
ATOM 1505 C C . ALA A 1 193 ? -2.713 -6.261 3.880 1.00 92.81 193 ALA A C 1
ATOM 1507 O O . ALA A 1 193 ? -3.611 -7.029 4.224 1.00 92.81 193 ALA A O 1
ATOM 1508 N N . LEU A 1 194 ? -2.938 -4.985 3.552 1.00 92.62 194 LEU A N 1
ATOM 1509 C CA . LEU A 1 194 ? -4.265 -4.375 3.519 1.00 92.62 194 LEU A CA 1
ATOM 1510 C C . LEU A 1 194 ? -5.167 -5.050 2.481 1.00 92.62 194 LEU A C 1
ATOM 1512 O O . LEU A 1 194 ? -6.289 -5.423 2.802 1.00 92.62 194 LEU A O 1
ATOM 1516 N N . THR A 1 195 ? -4.672 -5.258 1.263 1.00 89.56 195 THR A N 1
ATOM 1517 C CA . THR A 1 195 ? -5.449 -5.839 0.150 1.00 89.56 195 THR A CA 1
ATOM 1518 C C . THR A 1 195 ? -5.791 -7.313 0.363 1.00 89.56 195 THR A C 1
ATOM 1520 O O . THR A 1 195 ? -6.836 -7.766 -0.091 1.00 89.56 195 THR A O 1
ATOM 1523 N N . CYS A 1 196 ? -4.963 -8.052 1.107 1.00 87.50 196 CYS A N 1
ATOM 1524 C CA . CYS A 1 196 ? -5.219 -9.448 1.476 1.00 87.50 196 CYS A CA 1
ATOM 1525 C C . CYS A 1 196 ? -5.909 -9.616 2.842 1.00 87.50 196 CYS A C 1
ATOM 1527 O O . CYS A 1 196 ? -6.087 -10.746 3.291 1.00 87.50 196 CYS A O 1
ATOM 1529 N N . GLY A 1 197 ? -6.225 -8.528 3.554 1.00 86.12 197 GLY A N 1
ATOM 1530 C CA . GLY A 1 197 ? -6.832 -8.583 4.890 1.00 86.12 197 GLY A CA 1
ATOM 1531 C C . GLY A 1 197 ? -5.908 -9.107 5.998 1.00 86.12 197 GLY A C 1
ATOM 1532 O O . GLY A 1 197 ? -6.360 -9.366 7.112 1.00 86.12 197 GLY A O 1
ATOM 1533 N N . ASN A 1 198 ? -4.603 -9.236 5.741 1.00 89.31 198 ASN A N 1
ATOM 1534 C CA . ASN A 1 198 ? -3.619 -9.687 6.724 1.00 89.31 198 ASN A CA 1
ATOM 1535 C C . ASN A 1 198 ? -3.165 -8.527 7.623 1.00 89.31 198 ASN A C 1
ATOM 1537 O O . ASN A 1 198 ? -2.012 -8.092 7.583 1.00 89.31 198 ASN A O 1
ATOM 1541 N N . LEU A 1 199 ? -4.078 -8.023 8.455 1.00 89.75 199 LEU A N 1
ATOM 1542 C CA . LEU A 1 199 ? -3.815 -6.847 9.286 1.00 89.75 199 LEU A CA 1
ATOM 1543 C C . LEU A 1 199 ? -2.660 -7.047 10.276 1.00 89.75 199 LEU A C 1
ATOM 1545 O O . LEU A 1 199 ? -1.961 -6.095 10.609 1.00 89.75 199 LEU A O 1
ATOM 1549 N N . MET A 1 200 ? -2.385 -8.279 10.702 1.00 89.69 200 MET A N 1
ATOM 1550 C CA . MET A 1 200 ? -1.261 -8.571 11.599 1.00 89.69 200 MET A CA 1
ATOM 1551 C C . MET A 1 200 ? 0.098 -8.191 10.990 1.00 89.69 200 MET A C 1
ATOM 1553 O O . MET A 1 200 ? 1.009 -7.812 11.733 1.00 89.69 200 MET A O 1
ATOM 1557 N N . ALA A 1 201 ? 0.212 -8.243 9.658 1.00 90.19 201 ALA A N 1
ATOM 1558 C CA . ALA A 1 201 ? 1.424 -7.927 8.908 1.00 90.19 201 ALA A CA 1
ATOM 1559 C C . ALA A 1 201 ? 1.617 -6.431 8.607 1.00 90.19 201 ALA A C 1
ATOM 1561 O O . ALA A 1 201 ? 2.675 -6.074 8.093 1.00 90.19 201 ALA A O 1
ATOM 1562 N N . VAL A 1 202 ? 0.640 -5.573 8.927 1.00 91.38 202 VAL A N 1
ATOM 1563 C CA . VAL A 1 202 ? 0.731 -4.119 8.720 1.00 91.38 202 VAL A CA 1
ATOM 1564 C C . VAL A 1 202 ? 1.741 -3.502 9.692 1.00 91.38 202 VAL A C 1
ATOM 1566 O O . VAL A 1 202 ? 1.697 -3.763 10.904 1.00 91.38 202 VAL A O 1
ATOM 1569 N N . GLN A 1 203 ? 2.644 -2.675 9.158 1.00 89.19 203 GLN A N 1
ATOM 1570 C CA . GLN A 1 203 ? 3.770 -2.084 9.886 1.00 89.19 203 GLN A CA 1
ATOM 1571 C C . GLN A 1 203 ? 3.667 -0.561 10.030 1.00 89.19 203 GLN A C 1
ATOM 1573 O O . GLN A 1 203 ? 3.975 -0.016 11.090 1.00 89.19 203 GLN A O 1
ATOM 1578 N N . LEU A 1 204 ? 3.250 0.151 8.984 1.00 90.75 204 LEU A N 1
ATOM 1579 C CA . LEU A 1 204 ? 3.208 1.607 8.952 1.00 90.75 204 LEU A CA 1
ATOM 1580 C C . LEU A 1 204 ? 2.017 2.125 9.769 1.00 90.75 204 LEU A C 1
ATOM 1582 O O . LEU A 1 204 ? 0.875 1.710 9.553 1.00 90.75 204 LEU A O 1
ATOM 1586 N N . PRO A 1 205 ? 2.230 3.101 10.671 1.00 90.00 205 PRO A N 1
ATOM 1587 C CA . PRO A 1 205 ? 1.152 3.669 11.474 1.00 90.00 205 PRO A CA 1
ATOM 1588 C C . PRO A 1 205 ? -0.029 4.212 10.657 1.00 90.00 205 PRO A C 1
ATOM 1590 O O . PRO A 1 205 ? -1.170 4.103 11.108 1.00 90.00 205 PRO A O 1
ATOM 1593 N N . ALA A 1 206 ? 0.235 4.769 9.471 1.00 91.38 206 ALA A N 1
ATOM 1594 C CA . ALA A 1 206 ? -0.788 5.350 8.606 1.00 91.38 206 ALA A CA 1
ATOM 1595 C C . ALA A 1 206 ? -1.650 4.301 7.880 1.00 91.38 206 ALA A C 1
ATOM 1597 O O . ALA A 1 206 ? -2.829 4.560 7.636 1.00 91.38 206 ALA A O 1
ATOM 1598 N N . ALA A 1 207 ? -1.117 3.101 7.614 1.00 93.31 207 ALA A N 1
ATOM 1599 C CA . ALA A 1 207 ? -1.838 2.026 6.926 1.00 93.31 207 ALA A CA 1
ATOM 1600 C C . ALA A 1 207 ? -3.097 1.592 7.690 1.00 93.31 207 ALA A C 1
ATOM 1602 O O . ALA A 1 207 ? -4.126 1.290 7.091 1.00 93.31 207 ALA A O 1
ATOM 1603 N N . TRP A 1 208 ? -3.069 1.672 9.023 1.00 93.50 208 TRP A N 1
ATOM 1604 C CA . TRP A 1 208 ? -4.223 1.381 9.877 1.00 93.50 208 TRP A CA 1
ATOM 1605 C C . TRP A 1 208 ? -5.441 2.278 9.617 1.00 93.50 208 TRP A C 1
ATOM 1607 O O . TRP A 1 208 ? -6.569 1.868 9.882 1.00 93.50 208 TRP A O 1
ATOM 1617 N N . SER A 1 209 ? -5.236 3.498 9.110 1.00 93.44 209 SER A N 1
ATOM 1618 C CA . SER A 1 209 ? -6.339 4.411 8.768 1.00 93.44 209 SER A CA 1
ATOM 1619 C C . SER A 1 209 ? -7.025 4.064 7.441 1.00 93.44 209 SER A C 1
ATOM 1621 O O . SER A 1 209 ? -8.082 4.615 7.137 1.00 93.44 209 SER A O 1
ATOM 1623 N N . LEU A 1 210 ? -6.445 3.136 6.670 1.00 93.12 210 LEU A N 1
ATOM 1624 C CA . LEU A 1 210 ? -6.901 2.728 5.339 1.00 93.12 210 LEU A CA 1
ATOM 1625 C C . LEU A 1 210 ? -7.598 1.368 5.322 1.00 93.12 210 LEU A C 1
ATOM 1627 O O . LEU A 1 210 ? -7.999 0.910 4.256 1.00 93.12 210 LEU A O 1
ATOM 1631 N N . VAL A 1 211 ? -7.792 0.732 6.481 1.00 93.38 211 VAL A N 1
ATOM 1632 C CA . VAL A 1 211 ? -8.429 -0.592 6.578 1.00 93.38 211 VAL A CA 1
ATOM 1633 C C . VAL A 1 211 ? -9.837 -0.570 5.985 1.00 93.38 211 VAL A C 1
ATOM 1635 O O . VAL A 1 211 ? -10.181 -1.452 5.203 1.00 93.38 211 VAL A O 1
ATOM 1638 N N . ARG A 1 212 ? -10.634 0.464 6.290 1.00 92.56 212 ARG A N 1
ATOM 1639 C CA . ARG A 1 212 ? -11.965 0.640 5.688 1.00 92.56 212 ARG A CA 1
ATOM 1640 C C . ARG A 1 212 ? -11.903 0.720 4.163 1.00 92.56 212 ARG A C 1
ATOM 1642 O O . ARG A 1 212 ? -12.656 0.026 3.490 1.00 92.56 212 ARG A O 1
ATOM 1649 N N . VAL A 1 213 ? -11.023 1.563 3.628 1.00 90.44 213 VAL A N 1
ATOM 1650 C CA . VAL A 1 213 ? -10.875 1.756 2.177 1.00 90.44 213 VAL A CA 1
ATOM 1651 C C . VAL A 1 213 ? -10.458 0.450 1.509 1.00 90.44 213 VAL A C 1
ATOM 1653 O O . VAL A 1 213 ? -11.092 0.024 0.549 1.00 90.44 213 VAL A O 1
ATOM 1656 N N . ALA A 1 214 ? -9.464 -0.241 2.070 1.00 91.31 214 ALA A N 1
ATOM 1657 C CA . ALA A 1 214 ? -9.020 -1.534 1.567 1.00 91.31 214 ALA A CA 1
ATOM 1658 C C . ALA A 1 214 ? -10.143 -2.584 1.579 1.00 91.31 214 ALA A C 1
ATOM 1660 O O . ALA A 1 214 ? -10.247 -3.368 0.637 1.00 91.31 214 ALA A O 1
ATOM 1661 N N . ALA A 1 215 ? -11.005 -2.575 2.602 1.00 89.75 215 ALA A N 1
ATOM 1662 C CA . ALA A 1 215 ? -12.145 -3.482 2.695 1.00 89.75 215 ALA A CA 1
ATOM 1663 C C . ALA A 1 215 ? -13.210 -3.232 1.623 1.00 89.75 215 ALA A C 1
ATOM 1665 O O . ALA A 1 215 ? -13.770 -4.193 1.090 1.00 89.75 215 ALA A O 1
ATOM 1666 N N . LEU A 1 216 ? -13.468 -1.961 1.301 1.00 88.50 216 LEU A N 1
ATOM 1667 C CA . LEU A 1 216 ? -14.426 -1.566 0.268 1.00 88.50 216 LEU A CA 1
ATOM 1668 C C . LEU A 1 216 ? -13.909 -1.878 -1.145 1.00 88.50 216 LEU A C 1
ATOM 1670 O O . LEU A 1 216 ? -14.670 -2.400 -1.956 1.00 88.50 216 LEU A O 1
ATOM 1674 N N . GLU A 1 217 ? -12.628 -1.616 -1.413 1.00 82.69 217 GLU A N 1
ATOM 1675 C CA . GLU A 1 217 ? -12.010 -1.810 -2.734 1.00 82.69 217 GLU A CA 1
ATOM 1676 C C . GLU A 1 217 ? -11.724 -3.287 -3.065 1.00 82.69 217 GLU A C 1
ATOM 1678 O O . GLU A 1 217 ? -11.936 -3.718 -4.195 1.00 82.69 217 GLU A O 1
ATOM 1683 N N . ASN A 1 218 ? -11.275 -4.093 -2.091 1.00 71.62 218 ASN A N 1
ATOM 1684 C CA . ASN A 1 218 ? -10.755 -5.449 -2.350 1.00 71.62 218 ASN A CA 1
ATOM 1685 C C . ASN A 1 218 ? -11.677 -6.587 -1.906 1.00 71.62 218 ASN A C 1
ATOM 1687 O O . ASN A 1 218 ? -11.249 -7.736 -1.821 1.00 71.62 218 ASN A O 1
ATOM 1691 N N . HIS A 1 219 ? -12.942 -6.292 -1.602 1.00 60.06 219 HIS A N 1
ATOM 1692 C CA . HIS A 1 219 ? -13.903 -7.292 -1.135 1.00 60.06 219 HIS A CA 1
ATOM 1693 C C . HIS A 1 219 ? -13.395 -8.136 0.052 1.00 60.06 219 HIS A C 1
ATOM 1695 O O . HIS A 1 219 ? -13.704 -9.325 0.118 1.00 60.06 219 HIS A O 1
ATOM 1701 N N . LEU A 1 220 ? -12.706 -7.534 1.036 1.00 55.94 220 LEU A N 1
ATOM 1702 C CA . LEU A 1 220 ? -12.280 -8.213 2.285 1.00 55.94 220 LEU A CA 1
ATOM 1703 C C . LEU A 1 220 ? -13.453 -8.781 3.123 1.00 55.94 220 LEU A C 1
ATOM 1705 O O . LEU A 1 220 ? -13.257 -9.281 4.227 1.00 55.94 220 LEU A O 1
ATOM 1709 N N . LEU A 1 221 ? -14.678 -8.633 2.618 1.00 54.88 221 LEU A N 1
ATOM 1710 C CA . LEU A 1 221 ? -15.956 -9.047 3.183 1.00 54.88 221 LEU A CA 1
ATOM 1711 C C . LEU A 1 221 ? -16.438 -10.418 2.664 1.00 54.88 221 LEU A C 1
ATOM 1713 O O . LEU A 1 221 ? -17.538 -10.827 3.030 1.00 54.88 221 LEU A O 1
ATOM 1717 N N . ARG A 1 222 ? -15.683 -11.078 1.774 1.00 41.84 222 ARG A N 1
ATOM 1718 C CA . ARG A 1 222 ? -15.981 -12.433 1.271 1.00 41.84 222 ARG A CA 1
ATOM 1719 C C . ARG A 1 222 ? -15.283 -13.496 2.105 1.00 41.84 222 ARG A C 1
ATOM 1721 O O . ARG A 1 222 ? -15.925 -14.548 2.310 1.00 41.84 222 ARG A O 1
#

Radius of gyration: 17.66 Å; chains: 1; bounding box: 43×35×45 Å

Secondary structure (DSSP, 8-state):
-EEEEEEETT-SS--SS--BS--HHHHHHHHHSSEEEEEEEGGGTEEEEEPPPPHHHHHHHHHTSHHHHHHHHHHTT-TT--HHHHHHHHHHHHHHHHTT--HHHHHHHHHHHHHHHHTTSPP-HHHHHHHHHHHHHHHHHTT--HHHHTSHHHHHHHHHHHHHHHHS-GGGTT---TTS-THHHHHHHHHHHHHTT-GGG--STTGGGGHHHHHHHTTTT-

Foldseek 3Di:
DKWKFKDFPPDDPDGPDPTGPQCLVVLVVVLVPRIWMWMDDVVVRDTDTFAADDPVNQVVVLPPDPLVLLVVLLCVLPVPDDLLLVLLLSLLSVLCVVLVPAPLLSLLLSLQSVLVVVLPDDDDLLLSQQSSQVSSVQSVVVVDDSVCCSPPNVSVSSSVSSVCSNPDDSVRSNHHDPPTDSSSSLSRSLSVCLLQVVVVSNDGPNSSNCNNVSCNSNVSVD

pLDDT: mean 90.24, std 7.12, range [41.84, 97.44]